Protein AF-A0A1B3PMW5-F1 (afdb_monomer)

Foldseek 3Di:
DDPVVVVVVVLVVVVPVCPQDAADDALVCCLDPNVLVSLVVLLVLLLVLLVVLLVVLLDQAADPVGHPVPLVLLQLSLQLLVLSLLLLVLSLVSLVSNLVSLVVVLVPDDPVVNVVSVVSNVVSVVSSVSSVVSNVSSVVSSVVSVRDNDPPPDPPPPPCDDDPRVNVSSVVSVVSSSVSVVSSVSSVSSVVNNVD

Solvent-accessible surface area (backbone atoms only — not comparable to full-atom values): 10784 Å² total; per-residue (Å²): 135,62,69,70,61,55,51,54,49,50,53,52,59,68,46,73,73,66,81,69,77,79,61,60,92,44,45,67,40,38,62,34,73,63,20,40,54,49,39,55,52,53,37,50,53,40,46,54,51,35,53,53,50,32,56,59,49,63,46,81,43,66,66,99,82,54,44,62,78,47,64,63,60,24,19,51,49,22,42,36,46,51,47,36,31,54,27,23,53,46,36,35,54,50,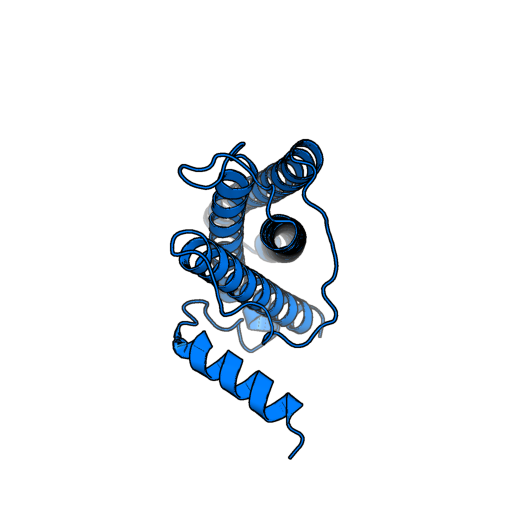38,54,52,38,49,53,40,50,58,64,58,44,78,80,51,55,75,73,56,37,52,55,51,50,53,54,42,56,53,47,55,50,50,42,51,48,28,53,49,51,29,51,50,29,53,53,37,31,56,74,66,65,37,42,71,57,82,77,88,63,77,91,74,84,81,80,86,82,59,100,72,53,57,61,55,51,48,51,51,51,51,53,38,51,52,35,53,50,51,37,51,48,42,51,55,40,54,51,45,67,71,111

Structure (mmCIF, N/CA/C/O backbone):
data_AF-A0A1B3PMW5-F1
#
_entry.id   AF-A0A1B3PMW5-F1
#
loop_
_atom_site.group_PDB
_atom_site.id
_atom_site.type_symbol
_atom_site.label_atom_id
_atom_site.label_alt_id
_atom_site.label_comp_id
_atom_site.label_asym_id
_atom_site.label_entity_id
_atom_site.label_seq_id
_atom_site.pdbx_PDB_ins_code
_atom_site.Cartn_x
_atom_site.Cartn_y
_atom_site.Cartn_z
_atom_site.occupancy
_atom_site.B_iso_or_equiv
_atom_site.auth_seq_id
_atom_site.auth_comp_id
_atom_site.auth_asym_id
_atom_site.auth_atom_id
_atom_site.pdbx_PDB_model_num
ATOM 1 N N . MET A 1 1 ? -24.182 5.366 -27.055 1.00 44.44 1 MET A N 1
ATOM 2 C CA . MET A 1 1 ? -23.255 4.810 -26.049 1.00 44.44 1 MET A CA 1
ATOM 3 C C . MET A 1 1 ? -21.858 5.158 -26.502 1.00 44.44 1 MET A C 1
ATOM 5 O O . MET A 1 1 ? -21.473 4.744 -27.590 1.00 44.44 1 MET A O 1
ATOM 9 N N . ASP A 1 2 ? -21.154 5.976 -25.730 1.00 38.28 2 ASP A N 1
ATOM 10 C CA . ASP A 1 2 ? -19.823 6.449 -26.100 1.00 38.28 2 ASP A CA 1
ATOM 11 C C . ASP A 1 2 ? -18.795 5.330 -25.939 1.00 38.28 2 ASP A C 1
ATOM 13 O O . ASP A 1 2 ? -18.769 4.646 -24.913 1.00 38.28 2 ASP A O 1
ATOM 17 N N . ARG A 1 3 ? -17.929 5.162 -26.947 1.00 40.66 3 ARG A N 1
ATOM 18 C CA . ARG A 1 3 ? -16.860 4.143 -27.007 1.00 40.66 3 ARG A CA 1
ATOM 19 C C . ARG A 1 3 ? -16.047 4.029 -25.713 1.00 40.66 3 ARG A C 1
ATOM 21 O O . ARG A 1 3 ? -15.717 2.925 -25.305 1.00 40.66 3 ARG A O 1
ATOM 28 N N . SER A 1 4 ? -15.840 5.144 -25.016 1.00 54.28 4 SER A N 1
ATOM 29 C CA . SER A 1 4 ? -15.090 5.211 -23.757 1.00 54.28 4 SER A CA 1
ATOM 30 C C . SER A 1 4 ? -15.755 4.448 -22.596 1.00 54.28 4 SER A C 1
ATOM 32 O O . SER A 1 4 ? -15.075 3.857 -21.763 1.00 54.28 4 SER A O 1
ATOM 34 N N . THR A 1 5 ? -17.092 4.374 -22.568 1.00 45.16 5 THR A N 1
ATOM 35 C CA . THR A 1 5 ? -17.823 3.568 -21.568 1.00 45.16 5 THR A CA 1
ATOM 36 C C . THR A 1 5 ? -17.744 2.071 -21.859 1.00 45.16 5 THR A C 1
ATOM 38 O O . THR A 1 5 ? -17.676 1.268 -20.931 1.00 45.16 5 THR A O 1
ATOM 41 N N . SER A 1 6 ? -17.685 1.696 -23.141 1.00 44.38 6 SER A N 1
ATOM 42 C CA . SER A 1 6 ? -17.514 0.306 -23.571 1.00 44.38 6 SER A CA 1
ATOM 43 C C . SER A 1 6 ? -16.092 -0.197 -23.290 1.00 44.38 6 SER A C 1
ATOM 45 O O . SER A 1 6 ? -15.929 -1.320 -22.832 1.00 44.38 6 SER A O 1
ATOM 47 N N . GLU A 1 7 ? -15.079 0.657 -23.457 1.00 45.88 7 GLU A N 1
ATOM 48 C CA . GLU A 1 7 ? -13.674 0.360 -23.127 1.00 45.88 7 GLU A CA 1
ATOM 49 C C . GLU A 1 7 ? -13.449 0.191 -21.613 1.00 45.88 7 GLU A C 1
ATOM 51 O O . GLU A 1 7 ? -12.752 -0.729 -21.181 1.00 45.88 7 GLU A O 1
ATOM 56 N N . LEU A 1 8 ? -14.099 1.018 -20.784 1.00 42.19 8 LEU A N 1
ATOM 57 C CA . LEU A 1 8 ? -14.101 0.843 -19.325 1.00 42.19 8 LEU A CA 1
ATOM 58 C C . LEU A 1 8 ? -14.798 -0.460 -18.900 1.00 42.19 8 LEU A C 1
ATOM 60 O O . LEU A 1 8 ? -14.379 -1.102 -17.936 1.00 42.19 8 LEU A O 1
ATOM 64 N N . LEU A 1 9 ? -15.841 -0.878 -19.622 1.00 44.22 9 LEU A N 1
ATOM 65 C CA . LEU A 1 9 ? -16.539 -2.144 -19.385 1.00 44.22 9 LEU A CA 1
ATOM 66 C C . LEU A 1 9 ? -15.732 -3.365 -19.853 1.00 44.22 9 LEU A C 1
ATOM 68 O O . LEU A 1 9 ? -15.787 -4.404 -19.198 1.00 44.22 9 LEU A O 1
ATOM 72 N N . GLU A 1 10 ? -14.948 -3.251 -20.924 1.00 43.72 10 GLU A N 1
ATOM 73 C CA . GLU A 1 10 ? -14.047 -4.315 -21.390 1.00 43.72 10 GLU A CA 1
ATOM 74 C C . GLU A 1 10 ? -12.842 -4.508 -20.459 1.00 43.72 10 GLU A C 1
ATOM 76 O O . GLU A 1 10 ? -12.508 -5.650 -20.129 1.00 43.72 10 GLU A O 1
ATOM 81 N N . LEU A 1 11 ? -12.264 -3.417 -19.937 1.00 42.34 11 LEU A N 1
ATOM 82 C CA . LEU A 1 11 ? -11.267 -3.463 -18.856 1.00 42.34 11 LEU A CA 1
ATOM 83 C C . LEU A 1 11 ? -11.854 -4.070 -17.575 1.00 42.34 11 LEU A C 1
ATOM 85 O O . LEU A 1 11 ? -11.215 -4.894 -16.924 1.00 42.34 11 LEU A O 1
ATOM 89 N N . ARG A 1 12 ? -13.112 -3.749 -17.247 1.00 40.78 12 ARG A N 1
ATOM 90 C CA . ARG A 1 12 ? -13.848 -4.379 -16.138 1.00 40.78 12 ARG A CA 1
ATOM 91 C C . ARG A 1 12 ? -14.093 -5.874 -16.373 1.00 40.78 12 ARG A C 1
ATOM 93 O O . ARG A 1 12 ? -14.129 -6.646 -15.418 1.00 40.78 12 ARG A O 1
ATOM 100 N N . HIS A 1 13 ? -14.262 -6.297 -17.626 1.00 38.47 13 HIS A N 1
ATOM 101 C CA . HIS A 1 13 ? -14.466 -7.702 -17.976 1.00 38.47 13 HIS A CA 1
ATOM 102 C C . HIS A 1 13 ? -13.177 -8.522 -17.962 1.00 38.47 13 HIS A C 1
ATOM 104 O O . HIS A 1 13 ? -13.230 -9.692 -17.584 1.00 38.47 13 HIS A O 1
ATOM 110 N N . THR A 1 14 ? -12.033 -7.920 -18.292 1.00 40.62 14 THR A N 1
ATOM 111 C CA . THR A 1 14 ? -10.712 -8.530 -18.056 1.00 40.62 14 THR A CA 1
ATOM 112 C C . THR A 1 14 ? -10.344 -8.513 -16.570 1.00 40.62 14 THR A C 1
ATOM 114 O O . THR A 1 14 ? -9.756 -9.473 -16.086 1.00 40.62 14 THR A O 1
ATOM 117 N N . ALA A 1 15 ? -10.827 -7.526 -15.809 1.00 41.47 15 ALA A N 1
ATOM 118 C CA . ALA A 1 15 ? -10.804 -7.496 -14.345 1.00 41.47 15 ALA A CA 1
ATOM 119 C C . ALA A 1 15 ? -11.861 -8.406 -13.671 1.00 41.47 15 ALA A C 1
ATOM 121 O O . ALA A 1 15 ? -12.133 -8.273 -12.478 1.00 41.47 15 ALA A O 1
ATOM 122 N N . ARG A 1 16 ? -12.430 -9.400 -14.378 1.00 36.94 16 ARG A N 1
ATOM 123 C CA . ARG A 1 16 ? -13.151 -10.526 -13.734 1.00 36.94 16 ARG A CA 1
ATOM 124 C C . ARG A 1 16 ? -12.248 -11.393 -12.840 1.00 36.94 16 ARG A C 1
ATOM 126 O O . ARG A 1 16 ? -12.733 -12.329 -12.216 1.00 36.94 16 ARG A O 1
ATOM 133 N N . THR A 1 17 ? -10.969 -11.049 -12.734 1.00 42.19 17 THR A N 1
ATOM 134 C CA . THR A 1 17 ? -10.014 -11.489 -11.711 1.00 42.19 17 THR A CA 1
ATOM 135 C C . THR A 1 17 ? -9.942 -10.550 -10.494 1.00 42.19 17 THR A C 1
ATOM 137 O O . THR A 1 17 ? -8.915 -10.524 -9.820 1.00 42.19 17 THR A O 1
ATOM 140 N N . SER A 1 18 ? -10.985 -9.761 -10.200 1.00 49.69 18 SER A N 1
ATOM 141 C CA . SER A 1 18 ? -11.076 -8.966 -8.964 1.00 49.69 18 SER A CA 1
ATOM 142 C C . SER A 1 18 ? -11.175 -9.903 -7.752 1.00 49.69 18 SER A C 1
ATOM 144 O O . SER A 1 18 ? -12.255 -10.343 -7.363 1.00 49.69 18 SER A O 1
ATOM 146 N N . LEU A 1 19 ? -10.018 -10.268 -7.194 1.00 59.25 19 LEU A N 1
ATOM 147 C CA . LEU A 1 19 ? -9.889 -10.971 -5.910 1.00 59.25 19 LEU A CA 1
ATOM 148 C C . LEU A 1 19 ? -10.009 -10.006 -4.720 1.00 59.25 19 LEU A C 1
ATOM 150 O O . LEU A 1 19 ? -10.079 -10.455 -3.578 1.00 59.25 19 LEU A O 1
ATOM 154 N N . LEU A 1 20 ? -10.014 -8.692 -4.972 1.00 78.50 20 LEU A N 1
ATOM 155 C CA . LEU A 1 20 ? -10.115 -7.688 -3.922 1.00 78.50 20 LEU A CA 1
ATOM 156 C C . LEU A 1 20 ? -11.585 -7.515 -3.510 1.00 78.50 20 LEU A C 1
ATOM 158 O O . LEU A 1 20 ? -12.420 -7.192 -4.365 1.00 78.50 20 LEU A O 1
ATOM 162 N N . PRO A 1 21 ? -11.928 -7.711 -2.223 1.00 83.88 21 PRO A N 1
ATOM 163 C CA . PRO A 1 21 ? -13.292 -7.522 -1.752 1.00 83.88 21 PRO A CA 1
ATOM 164 C C . PRO A 1 21 ? -13.779 -6.088 -1.971 1.00 83.88 21 PRO A C 1
ATOM 166 O O . PRO A 1 21 ? -13.004 -5.137 -2.053 1.00 83.88 21 PRO A O 1
ATOM 169 N N . MET A 1 22 ? -15.099 -5.933 -2.052 1.00 88.25 22 MET A N 1
ATOM 170 C CA . MET A 1 22 ? -15.729 -4.615 -2.001 1.00 88.25 22 MET A CA 1
ATOM 171 C C . MET A 1 22 ? -15.536 -3.999 -0.606 1.00 88.25 22 MET A C 1
ATOM 173 O O . MET A 1 22 ? -15.599 -4.740 0.379 1.00 88.25 22 MET A O 1
ATOM 177 N N . PRO A 1 23 ? -15.383 -2.665 -0.498 1.00 87.69 23 PRO A N 1
ATOM 178 C CA . PRO A 1 23 ? -15.440 -1.999 0.796 1.00 87.69 23 PRO A CA 1
ATOM 179 C C . PRO A 1 23 ? -16.800 -2.227 1.475 1.00 87.69 23 PRO A C 1
ATOM 181 O O . PRO A 1 23 ? -17.808 -2.386 0.766 1.00 87.69 23 PRO A O 1
ATOM 184 N N . PRO A 1 24 ? -16.853 -2.197 2.822 1.00 88.69 24 PRO A N 1
ATOM 185 C CA . PRO A 1 24 ? -18.102 -2.293 3.575 1.00 88.69 24 PRO A CA 1
ATOM 186 C C . PRO A 1 24 ? -19.118 -1.246 3.124 1.00 88.69 24 PRO A C 1
ATOM 188 O O . PRO A 1 24 ? -18.743 -0.155 2.687 1.00 88.69 24 PRO A O 1
ATOM 191 N N . SER A 1 25 ? -20.399 -1.603 3.151 1.00 85.56 25 SER A N 1
ATOM 192 C CA . SER A 1 25 ? -21.456 -0.910 2.402 1.00 85.56 25 SER A CA 1
ATOM 193 C C . SER A 1 25 ? -21.914 0.382 3.060 1.00 85.56 25 SER A C 1
ATOM 195 O O . SER A 1 25 ? -22.385 1.275 2.360 1.00 85.56 25 SER A O 1
ATOM 197 N N . THR A 1 26 ? -21.769 0.483 4.379 1.00 86.19 26 THR A N 1
ATOM 198 C CA . THR A 1 26 ? -22.217 1.633 5.166 1.00 86.19 26 THR A CA 1
ATOM 199 C C . THR A 1 26 ? -21.055 2.283 5.908 1.00 86.19 26 THR A C 1
ATOM 201 O O . THR A 1 26 ? -20.044 1.647 6.208 1.00 86.19 26 THR A O 1
ATOM 204 N N . GLN A 1 27 ? -21.213 3.560 6.254 1.00 88.12 27 GLN A N 1
ATOM 205 C CA . GLN A 1 27 ? -20.234 4.276 7.068 1.00 88.12 27 GLN A CA 1
ATOM 206 C C . GLN A 1 27 ? -20.021 3.612 8.438 1.00 88.12 27 GLN A C 1
ATOM 208 O O . GLN A 1 27 ? -18.897 3.560 8.939 1.00 88.12 27 GLN A O 1
ATOM 213 N N . GLU A 1 28 ? -21.088 3.088 9.041 1.00 85.38 28 GLU A N 1
ATOM 214 C CA . GLU A 1 28 ? -21.026 2.394 10.328 1.00 85.38 28 GLU A CA 1
ATOM 215 C C . GLU A 1 28 ? -20.182 1.116 10.230 1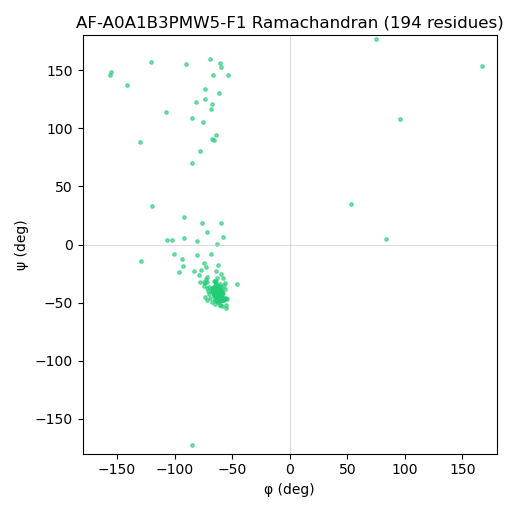.00 85.38 28 GLU A C 1
ATOM 217 O O . GLU A 1 28 ? -19.289 0.901 11.050 1.00 85.38 28 GLU A O 1
ATOM 222 N N . GLU A 1 29 ? -20.367 0.325 9.169 1.00 86.50 29 GLU A N 1
ATOM 223 C CA . GLU A 1 29 ? -19.530 -0.848 8.901 1.00 86.50 29 GLU A CA 1
ATOM 224 C C . GLU A 1 29 ? -18.065 -0.464 8.637 1.00 86.50 29 GLU A C 1
ATOM 226 O O . GLU A 1 29 ? -17.161 -1.149 9.120 1.00 86.50 29 GLU A O 1
ATOM 231 N N . CYS A 1 30 ? -17.819 0.641 7.921 1.00 86.00 30 CYS A N 1
ATOM 232 C CA . CYS A 1 30 ? -16.472 1.170 7.680 1.00 86.00 30 CYS A CA 1
ATOM 233 C C . CYS A 1 30 ? -15.773 1.632 8.968 1.00 86.00 30 CYS A C 1
ATOM 235 O O . CYS A 1 30 ? -14.554 1.527 9.077 1.00 86.00 30 CYS A O 1
ATOM 237 N N . ARG A 1 31 ? -16.515 2.138 9.957 1.00 86.00 31 ARG A N 1
ATOM 238 C CA . ARG A 1 31 ? -15.955 2.530 11.262 1.00 86.00 31 ARG A CA 1
ATOM 239 C C . ARG A 1 31 ? -15.804 1.349 12.221 1.00 86.00 31 ARG A C 1
ATOM 241 O O . ARG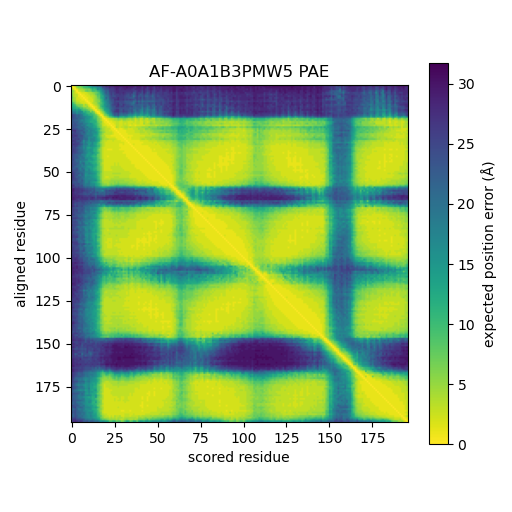 A 1 31 ? -15.022 1.439 13.163 1.00 86.00 31 ARG A O 1
ATOM 248 N N . GLY A 1 32 ? -16.559 0.273 12.014 1.00 83.81 32 GLY A N 1
ATOM 249 C CA . GLY A 1 32 ? -16.538 -0.931 12.842 1.00 83.81 32 GLY A CA 1
ATOM 250 C C . GLY A 1 32 ? -15.446 -1.939 12.466 1.00 83.81 32 GLY A C 1
ATOM 251 O O . GLY A 1 32 ? -14.597 -1.707 11.604 1.00 83.81 32 GLY A O 1
ATOM 252 N N . ALA A 1 33 ? -15.503 -3.115 13.100 1.00 84.19 33 ALA A N 1
ATOM 253 C CA . ALA A 1 33 ? -14.538 -4.202 12.907 1.00 84.19 33 ALA A CA 1
ATOM 254 C C . ALA A 1 33 ? -14.397 -4.651 11.439 1.00 84.19 33 ALA A C 1
ATOM 256 O O . ALA A 1 33 ? -13.302 -5.009 11.007 1.00 84.19 33 ALA A O 1
ATOM 257 N N . ALA A 1 34 ? -15.484 -4.597 10.661 1.00 87.00 34 ALA A N 1
ATOM 258 C CA . ALA A 1 34 ? -15.473 -4.936 9.239 1.00 87.00 34 ALA A CA 1
ATOM 259 C C . ALA A 1 34 ? -14.591 -3.977 8.422 1.00 87.00 34 ALA A C 1
ATOM 261 O O . ALA A 1 34 ? -13.788 -4.432 7.608 1.00 87.00 34 ALA A O 1
ATOM 262 N N . GLY A 1 35 ? -14.693 -2.667 8.664 1.00 88.88 35 GLY A N 1
ATOM 263 C CA . GLY A 1 35 ? -13.843 -1.662 8.029 1.00 88.88 35 GLY A CA 1
ATOM 264 C C . GLY A 1 35 ? -12.379 -1.786 8.422 1.00 88.88 35 GLY A C 1
ATOM 265 O O . GLY A 1 35 ? -11.511 -1.765 7.553 1.00 88.88 35 GLY A O 1
ATOM 266 N N . ILE A 1 36 ? -12.099 -2.032 9.702 1.00 89.00 36 ILE A N 1
ATOM 267 C CA . ILE A 1 36 ? -10.732 -2.281 10.179 1.00 89.00 36 ILE A CA 1
ATOM 268 C C . ILE A 1 36 ? -10.128 -3.496 9.462 1.00 89.00 36 ILE A C 1
ATOM 270 O O . ILE A 1 36 ? -9.064 -3.385 8.854 1.00 89.00 36 ILE A O 1
ATOM 274 N N . ALA A 1 37 ? -10.823 -4.638 9.464 1.00 90.12 37 ALA A N 1
ATOM 275 C CA . ALA A 1 37 ? -10.358 -5.852 8.793 1.00 90.12 37 ALA A CA 1
ATOM 276 C C . ALA A 1 37 ? -10.157 -5.641 7.283 1.00 90.12 37 ALA A C 1
ATOM 278 O O . ALA A 1 37 ? -9.155 -6.087 6.721 1.00 90.12 37 ALA A O 1
ATOM 279 N N . TYR A 1 38 ? -11.077 -4.919 6.636 1.00 92.38 38 TYR A N 1
ATOM 280 C CA . TYR A 1 38 ? -10.969 -4.557 5.226 1.00 92.38 38 TYR A CA 1
ATOM 281 C C . TYR A 1 38 ? -9.701 -3.745 4.941 1.00 92.38 38 TYR A C 1
ATOM 283 O O . TYR A 1 38 ? -8.954 -4.076 4.021 1.00 92.38 38 TYR A O 1
ATOM 291 N N . VAL A 1 39 ? -9.414 -2.717 5.741 1.00 93.31 39 VAL A N 1
ATOM 292 C CA . VAL A 1 39 ? -8.235 -1.868 5.531 1.00 93.31 39 VAL A CA 1
ATOM 293 C C . VAL A 1 39 ? -6.933 -2.621 5.790 1.00 93.31 39 VAL A C 1
ATOM 295 O O . VAL A 1 39 ? -5.982 -2.445 5.029 1.00 93.31 39 VAL A O 1
ATOM 298 N N . PHE A 1 40 ? -6.879 -3.505 6.791 1.00 93.12 40 PHE A N 1
ATOM 299 C CA . PHE A 1 40 ? -5.720 -4.385 6.989 1.00 93.12 40 PHE A CA 1
ATOM 300 C C . PHE A 1 40 ? -5.487 -5.298 5.782 1.00 93.12 40 PHE A C 1
ATOM 302 O O . PHE A 1 40 ? -4.353 -5.435 5.317 1.00 93.12 40 PHE A O 1
ATOM 309 N N . LEU A 1 41 ? -6.555 -5.874 5.226 1.00 93.75 41 LEU A N 1
ATOM 310 C CA . LEU A 1 41 ? -6.471 -6.700 4.026 1.00 93.75 41 LEU A CA 1
ATOM 311 C C . LEU A 1 41 ? -5.984 -5.891 2.814 1.00 93.75 41 LEU A C 1
ATOM 313 O O . LEU A 1 41 ? -5.050 -6.313 2.132 1.00 93.75 41 LEU A O 1
ATOM 317 N N . MET A 1 42 ? -6.561 -4.711 2.563 1.00 94.56 42 MET A N 1
ATOM 318 C CA . MET A 1 42 ? -6.131 -3.837 1.462 1.00 94.56 42 MET A CA 1
ATOM 319 C C . MET A 1 42 ? -4.682 -3.374 1.638 1.00 94.56 42 MET A C 1
ATOM 321 O O . MET A 1 42 ? -3.919 -3.378 0.675 1.00 94.56 42 MET A O 1
ATOM 325 N N . SER A 1 43 ? -4.269 -3.059 2.867 1.00 95.00 43 SER A N 1
ATOM 326 C CA . SER A 1 43 ? -2.887 -2.683 3.188 1.00 95.00 43 SER A CA 1
ATOM 327 C C . SER A 1 43 ? -1.911 -3.842 2.964 1.00 95.00 43 SER A C 1
ATOM 329 O O . SER A 1 43 ? -0.801 -3.626 2.484 1.00 95.00 43 SER A O 1
ATOM 331 N N . SER A 1 44 ? -2.321 -5.083 3.243 1.00 9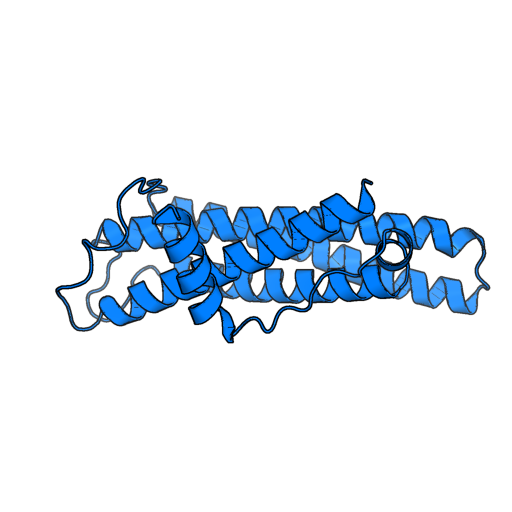4.81 44 SER A N 1
ATOM 332 C CA . SER A 1 44 ? -1.526 -6.282 2.948 1.00 94.81 44 SER A CA 1
ATOM 333 C C . SER A 1 44 ? -1.346 -6.497 1.442 1.00 94.81 44 SER A C 1
ATOM 335 O O . SER A 1 44 ? -0.231 -6.745 0.969 1.00 94.81 44 SER A O 1
ATOM 337 N N . HIS A 1 45 ? -2.419 -6.324 0.664 1.00 93.75 45 HIS A N 1
ATOM 338 C CA . HIS A 1 45 ? -2.341 -6.354 -0.797 1.00 93.75 45 HIS A CA 1
ATOM 339 C C . HIS A 1 45 ? -1.470 -5.222 -1.349 1.00 93.75 45 HIS A C 1
ATOM 341 O O . HIS A 1 45 ? -0.665 -5.473 -2.247 1.00 93.75 45 HIS A O 1
ATOM 347 N N . ALA A 1 46 ? -1.575 -4.016 -0.784 1.00 94.62 46 ALA A N 1
ATOM 348 C CA . ALA A 1 46 ? -0.751 -2.871 -1.162 1.00 94.62 46 ALA A CA 1
ATOM 349 C C . ALA A 1 46 ? 0.724 -3.171 -0.916 1.00 94.62 46 ALA A C 1
ATOM 351 O O . ALA A 1 46 ? 1.514 -3.087 -1.848 1.00 94.62 46 ALA A O 1
ATOM 352 N N . LEU A 1 47 ? 1.085 -3.624 0.287 1.00 95.00 47 LEU A N 1
ATOM 353 C CA . LEU A 1 47 ? 2.457 -4.017 0.611 1.00 95.00 47 LEU A CA 1
ATOM 354 C C . LEU A 1 47 ? 2.983 -5.096 -0.334 1.00 95.00 47 LEU A C 1
ATOM 356 O O . LEU A 1 47 ? 4.073 -4.949 -0.875 1.00 95.00 47 LEU A O 1
ATOM 360 N N . THR A 1 48 ? 2.198 -6.142 -0.591 1.00 94.19 48 THR A N 1
ATOM 361 C CA . THR A 1 48 ? 2.601 -7.234 -1.490 1.00 94.19 48 THR A CA 1
ATOM 362 C C . THR A 1 48 ? 2.877 -6.721 -2.904 1.00 94.19 48 THR A C 1
ATOM 364 O O . THR A 1 48 ? 3.920 -7.026 -3.488 1.00 94.19 48 THR A O 1
ATOM 367 N N . LEU A 1 49 ? 1.967 -5.905 -3.444 1.00 92.00 49 LEU A N 1
ATOM 368 C CA . LEU A 1 49 ? 2.124 -5.276 -4.752 1.00 92.00 49 LEU A CA 1
ATOM 369 C C . LEU A 1 49 ? 3.355 -4.363 -4.776 1.00 92.00 49 LEU A C 1
ATOM 371 O O . LEU A 1 49 ? 4.180 -4.466 -5.680 1.00 92.00 49 LEU A O 1
ATOM 375 N N . MET A 1 50 ? 3.505 -3.507 -3.766 1.00 94.25 50 MET A N 1
ATOM 376 C CA . MET A 1 50 ? 4.605 -2.555 -3.649 1.00 94.25 50 MET A CA 1
ATOM 377 C C . MET A 1 50 ? 5.959 -3.237 -3.555 1.00 94.25 50 MET A C 1
ATOM 379 O O . MET A 1 50 ? 6.881 -2.841 -4.261 1.00 94.25 50 MET A O 1
ATOM 383 N N . THR A 1 51 ? 6.084 -4.293 -2.757 1.00 92.44 51 THR A N 1
ATOM 384 C CA . THR A 1 51 ? 7.319 -5.076 -2.670 1.00 92.44 51 THR A CA 1
ATOM 385 C C . THR A 1 51 ? 7.626 -5.779 -3.994 1.00 92.44 51 THR A C 1
ATOM 387 O O . THR A 1 51 ? 8.779 -5.792 -4.425 1.00 92.44 51 THR A O 1
ATOM 390 N N . GLY A 1 52 ? 6.613 -6.310 -4.686 1.00 90.25 52 GLY A N 1
ATOM 391 C CA . GLY A 1 52 ? 6.787 -6.892 -6.020 1.00 90.25 52 GLY A CA 1
ATOM 392 C C . GLY A 1 52 ? 7.271 -5.868 -7.050 1.00 90.25 52 GLY A C 1
ATOM 393 O O . GLY A 1 52 ? 8.210 -6.129 -7.802 1.00 90.25 52 GLY A O 1
ATOM 394 N N . VAL A 1 53 ? 6.684 -4.670 -7.050 1.00 90.25 53 VAL A N 1
ATOM 395 C CA . VAL A 1 53 ? 7.099 -3.572 -7.931 1.00 90.25 53 VAL A CA 1
ATOM 396 C C . VAL A 1 53 ? 8.493 -3.072 -7.572 1.00 90.25 53 VAL A C 1
ATOM 398 O O . VAL A 1 53 ? 9.296 -2.887 -8.483 1.00 90.25 53 VAL A O 1
ATOM 401 N N . LEU A 1 54 ? 8.820 -2.930 -6.283 1.00 90.06 54 LEU A N 1
ATOM 402 C CA . LEU A 1 54 ? 10.167 -2.598 -5.815 1.00 90.06 54 LEU A CA 1
ATOM 403 C C . LEU A 1 54 ? 11.194 -3.590 -6.367 1.00 90.06 54 LEU A C 1
ATOM 405 O O . LEU A 1 54 ? 12.218 -3.172 -6.907 1.00 90.06 54 LEU A O 1
ATOM 409 N N . ALA A 1 55 ? 10.908 -4.892 -6.292 1.00 87.44 55 ALA A N 1
ATOM 410 C CA . ALA A 1 55 ? 11.785 -5.919 -6.842 1.00 87.44 55 ALA A CA 1
ATOM 411 C C . ALA A 1 55 ? 11.988 -5.743 -8.356 1.00 87.44 55 ALA A C 1
ATOM 413 O O . ALA A 1 55 ? 13.125 -5.793 -8.818 1.00 87.44 55 ALA A O 1
ATOM 414 N N . ILE A 1 56 ? 10.919 -5.464 -9.113 1.00 83.94 56 ILE A N 1
ATOM 415 C CA . ILE A 1 56 ? 10.984 -5.226 -10.565 1.00 83.94 56 ILE A CA 1
ATOM 416 C C . ILE A 1 56 ? 11.819 -3.984 -10.892 1.00 83.94 56 ILE A C 1
ATOM 418 O O . ILE A 1 56 ? 12.704 -4.054 -11.742 1.00 83.94 56 ILE A O 1
ATOM 422 N N . VAL A 1 57 ? 11.571 -2.851 -10.226 1.00 83.81 57 VAL A N 1
ATOM 423 C CA . VAL A 1 57 ? 12.310 -1.605 -10.498 1.00 83.81 57 VAL A CA 1
ATOM 424 C C . VAL A 1 57 ? 13.740 -1.646 -9.971 1.00 83.81 57 VAL A C 1
ATOM 426 O O . VAL A 1 57 ? 14.567 -0.876 -10.435 1.00 83.81 57 VAL A O 1
ATOM 429 N N . SER A 1 58 ? 14.059 -2.545 -9.037 1.00 82.88 58 SER A N 1
ATOM 430 C CA . SER A 1 58 ? 15.431 -2.768 -8.556 1.00 82.88 58 SER A CA 1
ATOM 431 C C . 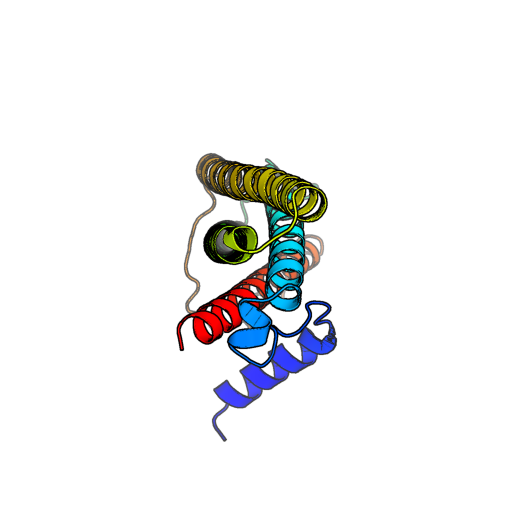SER A 1 58 ? 16.296 -3.532 -9.556 1.00 82.88 58 SER A C 1
ATOM 433 O O . SER A 1 58 ? 17.524 -3.545 -9.429 1.00 82.88 58 SER A O 1
ATOM 435 N N . LEU A 1 59 ? 15.688 -4.174 -10.558 1.00 78.00 59 LEU A N 1
ATOM 436 C CA . LEU A 1 59 ? 16.434 -4.868 -11.595 1.00 78.00 59 LEU A CA 1
ATOM 437 C C . LEU A 1 59 ? 17.203 -3.855 -12.450 1.00 78.00 59 LEU A C 1
ATOM 439 O O . LEU A 1 59 ? 16.622 -2.996 -13.115 1.00 78.00 59 LEU A O 1
ATOM 443 N N . LYS A 1 60 ? 18.532 -4.011 -12.478 1.00 61.16 60 LYS A N 1
ATOM 444 C CA . LYS A 1 60 ? 19.417 -3.272 -13.395 1.00 61.16 60 LYS A CA 1
ATOM 445 C C . LYS A 1 60 ? 19.116 -3.602 -14.861 1.00 61.16 60 LYS A C 1
ATOM 447 O O . LYS A 1 60 ? 19.312 -2.769 -15.741 1.00 61.16 60 LYS A O 1
ATOM 452 N N . GLU A 1 61 ? 18.630 -4.818 -15.106 1.00 60.88 61 GLU A N 1
ATOM 453 C CA . GLU A 1 61 ? 18.390 -5.388 -16.424 1.00 60.88 61 GLU A CA 1
ATOM 454 C C . GLU A 1 61 ? 17.092 -6.209 -16.425 1.00 60.88 61 GLU A C 1
ATOM 456 O O . GLU A 1 61 ? 16.851 -6.988 -15.504 1.00 60.88 61 GLU A O 1
ATOM 461 N N . LEU A 1 62 ? 16.271 -6.081 -17.472 1.00 59.06 62 LEU A N 1
ATOM 462 C CA . LEU A 1 62 ? 15.124 -6.963 -17.709 1.00 59.06 62 LEU A CA 1
ATOM 463 C C . LEU A 1 62 ? 15.419 -7.893 -18.888 1.00 59.06 62 LEU A C 1
ATOM 465 O O . LEU A 1 62 ? 15.520 -7.450 -20.033 1.00 59.06 62 LEU A O 1
ATOM 469 N N . GLY A 1 63 ? 15.521 -9.191 -18.601 1.00 50.19 63 GLY A N 1
ATOM 470 C CA . GLY A 1 63 ? 15.758 -10.232 -19.600 1.00 50.19 63 GLY A CA 1
ATOM 471 C C . GLY A 1 63 ? 17.203 -10.300 -20.131 1.00 50.19 63 GLY A C 1
ATOM 472 O O . GLY A 1 63 ? 18.049 -9.481 -19.779 1.00 50.19 63 GLY A O 1
ATOM 473 N N . PRO A 1 64 ? 17.503 -11.278 -21.007 1.00 42.22 64 PRO A N 1
ATOM 474 C CA . PRO A 1 64 ? 18.871 -11.641 -21.410 1.00 42.22 64 PRO A CA 1
ATOM 475 C C . PRO A 1 64 ? 19.619 -10.589 -22.253 1.00 42.22 64 PRO A C 1
ATOM 477 O O . PRO A 1 64 ? 20.807 -10.755 -22.504 1.00 42.22 64 PRO A O 1
ATOM 480 N N . ALA A 1 65 ? 18.950 -9.517 -22.696 1.00 49.81 65 ALA A N 1
ATOM 481 C CA . ALA A 1 65 ? 19.551 -8.415 -23.465 1.00 49.81 65 ALA A CA 1
ATOM 482 C C . ALA A 1 65 ? 19.831 -7.152 -22.624 1.00 49.81 65 ALA A C 1
ATOM 484 O O . ALA A 1 65 ? 20.285 -6.130 -23.146 1.00 49.81 65 ALA A O 1
ATOM 485 N N . GLY A 1 66 ? 19.585 -7.216 -21.318 1.00 51.44 66 GLY A N 1
ATOM 486 C CA . GLY A 1 66 ? 20.393 -6.452 -20.387 1.00 51.44 66 GLY A CA 1
ATOM 487 C C . GLY A 1 66 ? 20.034 -4.989 -20.150 1.00 51.44 66 GLY A C 1
ATOM 488 O O . GLY A 1 66 ? 20.775 -4.312 -19.462 1.00 51.44 66 GLY A O 1
ATOM 489 N N . THR A 1 67 ? 18.958 -4.409 -20.691 1.00 53.66 67 THR A N 1
ATOM 490 C CA . THR A 1 67 ? 18.695 -2.986 -20.389 1.00 53.66 67 THR A CA 1
ATOM 491 C C . THR A 1 67 ? 17.246 -2.545 -20.539 1.00 53.66 67 THR A C 1
ATOM 493 O O . THR A 1 67 ? 16.570 -2.876 -21.510 1.00 53.66 67 THR A O 1
ATOM 496 N N . TRP A 1 68 ? 16.844 -1.612 -19.668 1.00 60.09 68 TRP A N 1
ATOM 497 C CA . TRP A 1 68 ? 15.730 -0.667 -19.853 1.00 60.09 68 TRP A CA 1
ATOM 498 C C . TRP A 1 68 ? 15.892 0.260 -21.085 1.00 60.09 68 TRP A C 1
ATOM 500 O O . TRP A 1 68 ? 15.246 1.300 -21.172 1.00 60.09 68 TRP A O 1
ATOM 510 N N . ARG A 1 69 ? 16.751 -0.090 -22.059 1.00 59.31 69 ARG A N 1
ATOM 511 C CA . ARG A 1 69 ? 17.013 0.678 -23.291 1.00 59.31 69 ARG A CA 1
ATOM 512 C C . ARG A 1 69 ? 15.773 0.817 -24.171 1.00 59.31 69 ARG A C 1
ATOM 514 O O . ARG A 1 69 ? 15.746 1.688 -25.033 1.00 59.31 69 ARG A O 1
ATOM 521 N N . ASN A 1 70 ? 14.754 -0.017 -23.956 1.00 67.56 70 ASN A N 1
ATOM 522 C CA . ASN A 1 70 ? 13.433 0.221 -24.512 1.00 67.56 70 ASN A CA 1
ATOM 523 C C . ASN A 1 70 ? 12.739 1.336 -23.707 1.00 67.56 70 ASN A C 1
ATOM 525 O O . ASN A 1 70 ? 12.278 1.116 -22.584 1.00 67.56 70 ASN A O 1
ATOM 529 N N . SER A 1 71 ? 12.665 2.525 -24.308 1.00 67.56 71 SER A N 1
ATOM 530 C CA . SER A 1 71 ? 12.046 3.715 -23.717 1.00 67.56 71 SER A CA 1
ATOM 531 C C . SER A 1 71 ? 10.578 3.509 -23.337 1.00 67.56 71 SER A C 1
ATOM 533 O O . SER A 1 71 ? 10.114 4.111 -22.372 1.00 67.56 71 SER A O 1
ATOM 535 N N . GLU A 1 72 ? 9.854 2.630 -24.034 1.00 73.88 72 GLU A N 1
ATOM 536 C CA . GLU A 1 72 ? 8.459 2.318 -23.730 1.00 73.88 72 GLU A CA 1
ATOM 537 C C . GLU A 1 72 ? 8.328 1.485 -22.448 1.00 73.88 72 GLU A C 1
ATOM 539 O O . GLU A 1 72 ? 7.554 1.842 -21.562 1.00 73.88 72 GLU A O 1
ATOM 544 N N . LEU A 1 73 ? 9.123 0.418 -22.303 1.00 74.88 73 LEU A N 1
ATOM 545 C CA . LEU A 1 73 ? 9.121 -0.415 -21.091 1.00 74.88 73 LEU A CA 1
ATOM 546 C C . LEU A 1 73 ? 9.605 0.367 -19.866 1.00 74.88 73 LEU A C 1
ATOM 548 O O . LEU A 1 73 ? 9.028 0.232 -18.789 1.00 74.88 73 LEU A O 1
ATOM 552 N N . SER A 1 74 ? 10.623 1.216 -20.038 1.00 77.44 74 SER A N 1
ATOM 553 C CA . SER A 1 74 ? 11.082 2.137 -18.991 1.00 77.44 74 SER A CA 1
ATOM 554 C C . SER A 1 74 ? 9.973 3.113 -18.576 1.00 77.44 74 SER A C 1
ATOM 556 O O . SER A 1 74 ? 9.729 3.303 -17.384 1.00 77.44 74 SER A O 1
ATOM 558 N N . GLY A 1 75 ? 9.227 3.655 -19.547 1.00 78.88 75 GLY A N 1
ATOM 559 C CA . GLY A 1 75 ? 8.061 4.505 -19.300 1.00 78.88 75 GLY A CA 1
ATOM 560 C C . GLY A 1 75 ? 6.931 3.797 -18.544 1.00 78.88 75 GLY A C 1
ATOM 561 O O . GLY A 1 75 ? 6.355 4.344 -17.597 1.00 78.88 75 GLY A O 1
ATOM 562 N N . GLN A 1 76 ? 6.631 2.556 -18.931 1.00 81.81 76 GLN A N 1
ATOM 563 C CA . GLN A 1 76 ? 5.617 1.725 -18.279 1.00 81.81 76 GLN A CA 1
ATOM 564 C C . GLN A 1 76 ? 6.022 1.371 -16.842 1.00 81.81 76 GLN A C 1
ATOM 566 O O . GLN A 1 76 ? 5.207 1.507 -15.932 1.00 81.81 76 GLN A O 1
ATOM 571 N N . ALA A 1 77 ? 7.281 0.997 -16.606 1.00 83.31 77 ALA A N 1
ATOM 572 C CA . ALA A 1 77 ? 7.780 0.711 -15.263 1.00 83.31 77 ALA A CA 1
ATOM 573 C C . ALA A 1 77 ? 7.852 1.958 -14.374 1.00 83.31 77 ALA A C 1
ATOM 575 O O . ALA A 1 77 ? 7.494 1.882 -13.201 1.00 83.31 77 ALA A O 1
ATOM 576 N N . GLY A 1 78 ? 8.235 3.117 -14.919 1.00 85.06 78 GLY A N 1
ATOM 577 C CA . GLY A 1 78 ? 8.179 4.391 -14.196 1.00 85.06 78 GLY A CA 1
ATOM 578 C C . GLY A 1 78 ? 6.749 4.772 -13.801 1.00 85.06 78 GLY A C 1
ATOM 579 O O . GLY A 1 78 ? 6.501 5.214 -12.677 1.00 85.06 78 GLY A O 1
ATOM 580 N N . THR A 1 79 ? 5.785 4.538 -14.696 1.00 85.75 79 THR A N 1
ATOM 581 C CA . THR A 1 79 ? 4.355 4.738 -14.411 1.00 85.75 79 THR A CA 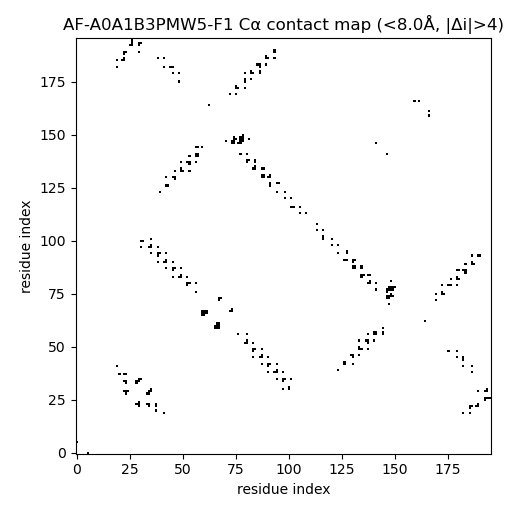1
ATOM 582 C C . THR A 1 79 ? 3.853 3.774 -13.336 1.00 85.75 79 THR A C 1
ATOM 584 O O . THR A 1 79 ? 3.174 4.209 -12.405 1.00 85.75 79 THR A O 1
ATOM 587 N N . LEU A 1 80 ? 4.223 2.493 -13.421 1.00 87.81 80 LEU A N 1
ATOM 588 C CA . LEU A 1 80 ? 3.893 1.480 -12.419 1.00 87.81 80 LEU A CA 1
ATOM 589 C C . LEU A 1 80 ? 4.478 1.840 -11.047 1.00 87.81 80 LEU A C 1
ATOM 591 O O . LEU A 1 80 ? 3.753 1.812 -10.055 1.00 87.81 80 LEU A O 1
ATOM 595 N N . ALA A 1 81 ? 5.750 2.242 -10.987 1.00 89.12 81 ALA A N 1
ATOM 596 C CA . ALA A 1 81 ? 6.411 2.667 -9.755 1.00 89.12 81 ALA A CA 1
ATOM 597 C C . ALA A 1 81 ? 5.665 3.830 -9.094 1.00 89.12 81 ALA A C 1
ATOM 599 O O . ALA A 1 81 ? 5.355 3.772 -7.907 1.00 89.12 81 ALA A O 1
ATOM 600 N N . LYS A 1 82 ? 5.314 4.859 -9.878 1.00 90.19 82 LYS A N 1
ATOM 601 C CA . LYS A 1 82 ? 4.542 6.002 -9.382 1.00 90.19 82 LYS A CA 1
ATOM 602 C C . LYS A 1 82 ? 3.175 5.573 -8.842 1.00 90.19 82 LYS A C 1
ATOM 604 O O . LYS A 1 82 ? 2.866 5.882 -7.700 1.00 90.19 82 LYS A O 1
ATOM 609 N N . ARG A 1 83 ? 2.395 4.823 -9.627 1.00 89.00 83 ARG A N 1
ATOM 610 C CA . ARG A 1 83 ? 1.070 4.327 -9.209 1.00 89.00 83 ARG A CA 1
ATOM 611 C C . ARG A 1 83 ? 1.136 3.519 -7.922 1.00 89.00 83 ARG A C 1
ATOM 613 O O . ARG A 1 83 ? 0.275 3.629 -7.064 1.00 89.00 83 ARG A O 1
ATOM 620 N N . THR A 1 84 ? 2.183 2.726 -7.779 1.00 89.19 84 THR A N 1
ATOM 621 C CA . THR A 1 84 ? 2.378 1.871 -6.612 1.00 89.19 84 THR A CA 1
ATOM 622 C C . THR A 1 84 ? 2.737 2.678 -5.360 1.00 89.19 84 THR A C 1
ATOM 624 O O . THR A 1 84 ? 2.314 2.332 -4.259 1.00 89.19 84 THR A O 1
ATOM 627 N N . VAL A 1 85 ? 3.449 3.799 -5.519 1.00 90.62 85 VAL A N 1
ATOM 628 C CA . VAL A 1 85 ? 3.641 4.789 -4.447 1.00 90.62 85 VAL A CA 1
ATOM 629 C C . VAL A 1 85 ? 2.313 5.444 -4.064 1.00 90.62 85 VAL A C 1
ATOM 631 O O . VAL A 1 85 ? 2.029 5.554 -2.873 1.00 90.62 85 VAL A O 1
ATOM 634 N N . ASP A 1 86 ? 1.497 5.830 -5.048 1.00 89.56 86 ASP A N 1
ATOM 635 C CA . ASP A 1 86 ? 0.183 6.445 -4.814 1.00 89.56 86 ASP A CA 1
ATOM 636 C C . ASP A 1 86 ? -0.751 5.475 -4.048 1.00 89.56 86 ASP A C 1
ATOM 638 O O . ASP A 1 86 ? -1.361 5.855 -3.047 1.00 89.56 86 ASP A O 1
ATOM 642 N N . VAL A 1 87 ? -0.759 4.186 -4.419 1.00 91.25 87 VAL A N 1
ATOM 643 C CA . VAL A 1 87 ? -1.445 3.101 -3.688 1.00 91.25 87 VAL A CA 1
ATOM 644 C C . VAL A 1 87 ? -0.954 2.983 -2.246 1.00 91.25 87 VAL A C 1
ATOM 646 O O . VAL A 1 87 ? -1.768 2.881 -1.329 1.00 91.25 87 VAL A O 1
ATOM 649 N N . GLY A 1 88 ? 0.364 3.005 -2.028 1.00 91.44 88 GLY A N 1
ATOM 650 C CA . GLY A 1 88 ? 0.939 2.932 -0.685 1.00 91.44 88 GLY A CA 1
ATOM 651 C C . GLY A 1 88 ? 0.481 4.077 0.214 1.00 91.44 88 GLY A C 1
ATOM 652 O O . GLY A 1 88 ? 0.135 3.850 1.370 1.00 91.44 88 GLY A O 1
ATOM 653 N N . GLN A 1 89 ? 0.404 5.289 -0.338 1.00 92.94 89 GLN A N 1
ATOM 654 C CA . GLN A 1 89 ? -0.098 6.469 0.370 1.00 92.94 89 GLN A CA 1
ATOM 655 C C . GLN A 1 89 ? -1.601 6.383 0.658 1.00 92.94 89 GLN A C 1
ATOM 657 O O . GLN A 1 89 ? -2.037 6.769 1.740 1.00 92.94 89 GLN A O 1
ATOM 662 N N . ALA A 1 90 ? -2.404 5.877 -0.281 1.00 91.31 90 ALA A N 1
ATOM 663 C CA . ALA A 1 90 ? -3.834 5.664 -0.054 1.00 91.31 90 ALA A CA 1
ATOM 664 C C . ALA A 1 90 ? -4.082 4.609 1.041 1.00 91.31 90 ALA A C 1
ATOM 666 O O . ALA A 1 90 ? -4.902 4.813 1.936 1.00 91.31 90 ALA A O 1
ATOM 667 N N . ALA A 1 91 ? -3.327 3.506 1.018 1.00 94.06 91 ALA A N 1
ATOM 668 C CA . ALA A 1 91 ? -3.418 2.456 2.030 1.00 94.06 91 ALA A CA 1
ATOM 669 C C . ALA A 1 91 ? -3.003 2.974 3.412 1.00 94.06 91 ALA A C 1
ATOM 671 O O . ALA A 1 91 ? -3.693 2.715 4.395 1.00 94.06 91 ALA A O 1
ATOM 672 N N . GLU A 1 92 ? -1.922 3.758 3.474 1.00 94.69 92 GLU A N 1
ATOM 673 C CA . GLU A 1 92 ? -1.459 4.426 4.692 1.00 94.69 92 GLU A CA 1
ATOM 674 C C . GLU A 1 92 ? -2.564 5.291 5.306 1.00 94.69 92 GLU A C 1
ATOM 676 O O . GLU A 1 92 ? -2.924 5.089 6.464 1.00 94.69 92 GLU A O 1
ATOM 681 N N . ARG A 1 93 ? -3.143 6.214 4.526 1.00 93.62 93 ARG A N 1
ATOM 682 C CA . ARG A 1 93 ? -4.205 7.111 5.008 1.00 93.62 93 ARG A CA 1
ATOM 683 C C . ARG A 1 93 ? -5.431 6.344 5.489 1.00 93.62 93 ARG A C 1
ATOM 685 O O . ARG A 1 93 ? -5.980 6.651 6.547 1.00 93.62 93 ARG A O 1
ATOM 692 N N . SER A 1 94 ? -5.858 5.338 4.729 1.00 93.06 94 SER A N 1
ATOM 693 C CA . SER A 1 94 ? -6.984 4.483 5.107 1.00 93.06 94 SER A CA 1
ATOM 694 C C . SER A 1 94 ? -6.719 3.745 6.423 1.00 93.06 94 SER A C 1
ATOM 696 O O . SER A 1 94 ? -7.616 3.646 7.266 1.00 93.06 94 SER A O 1
ATOM 698 N N . LEU A 1 95 ? -5.490 3.258 6.624 1.00 93.31 95 LEU A N 1
ATOM 699 C CA . LEU A 1 95 ? -5.074 2.558 7.837 1.00 93.31 95 LEU A CA 1
ATOM 700 C C . LEU A 1 95 ? -4.975 3.500 9.036 1.00 93.31 95 LEU A C 1
ATOM 702 O O . LEU A 1 95 ? -5.506 3.168 10.094 1.00 93.31 95 LEU A O 1
ATOM 706 N N . ASP A 1 96 ? -4.420 4.698 8.866 1.00 91.62 96 ASP A N 1
ATOM 707 C CA . ASP A 1 96 ? -4.401 5.726 9.911 1.00 91.62 96 ASP A CA 1
ATOM 708 C C . ASP A 1 96 ? -5.825 6.104 10.361 1.00 91.62 96 ASP A C 1
ATOM 710 O O . ASP A 1 96 ? -6.097 6.198 11.563 1.00 91.62 96 ASP A O 1
ATOM 714 N N . HIS A 1 97 ? -6.774 6.236 9.425 1.00 90.44 97 HIS A N 1
ATOM 715 C CA . HIS A 1 97 ? -8.185 6.451 9.763 1.00 90.44 97 HIS A CA 1
ATOM 716 C C . HIS A 1 97 ? -8.783 5.280 10.556 1.00 90.44 97 HIS A C 1
ATOM 718 O O . HIS A 1 97 ? -9.448 5.500 11.572 1.00 90.44 97 HIS A O 1
ATOM 724 N N . ALA A 1 98 ? -8.538 4.036 10.134 1.00 89.31 98 ALA A N 1
ATOM 725 C CA . ALA A 1 98 ? -9.036 2.851 10.835 1.00 89.31 98 ALA A CA 1
ATOM 726 C C . ALA A 1 98 ? -8.461 2.735 12.260 1.00 89.31 98 ALA A C 1
ATOM 728 O O . ALA A 1 98 ? -9.198 2.470 13.211 1.00 89.31 98 ALA A O 1
ATOM 729 N N . LEU A 1 99 ? -7.163 3.002 12.428 1.00 89.44 99 LEU A N 1
ATOM 730 C CA . LEU A 1 99 ? -6.490 3.008 13.729 1.00 89.44 99 LEU A CA 1
ATOM 731 C C . LEU A 1 99 ? -6.992 4.129 14.643 1.00 89.44 99 LEU A C 1
ATOM 733 O O . LEU A 1 99 ? -7.135 3.929 15.852 1.00 89.44 99 LEU A O 1
ATOM 737 N N . SER A 1 100 ? -7.301 5.298 14.080 1.00 87.50 100 SER A N 1
ATOM 738 C CA . SER A 1 100 ? -7.947 6.380 14.823 1.00 87.50 100 SER A CA 1
ATOM 739 C C . SER A 1 100 ? -9.326 5.949 15.332 1.00 87.50 100 SER A C 1
ATOM 741 O O . SER A 1 100 ? -9.622 6.114 16.515 1.00 87.50 100 SER A O 1
ATOM 743 N N . ASN A 1 101 ? -10.151 5.318 14.490 1.00 83.94 101 ASN A N 1
ATOM 744 C CA . ASN A 1 101 ? -11.474 4.827 14.895 1.00 83.94 101 ASN A CA 1
ATOM 745 C C . ASN A 1 101 ? -11.397 3.758 15.994 1.00 83.94 101 ASN A C 1
ATOM 747 O O . ASN A 1 101 ? -12.173 3.815 16.949 1.00 83.94 101 ASN A O 1
ATOM 751 N N . LEU A 1 102 ? -10.422 2.846 15.913 1.00 82.38 102 LEU A N 1
ATOM 752 C CA . LEU A 1 102 ? -10.147 1.864 16.968 1.00 82.38 102 LEU A CA 1
ATOM 753 C C . LEU A 1 102 ? -9.893 2.529 18.324 1.00 82.38 102 LEU A C 1
ATOM 755 O O . LEU A 1 102 ? -10.479 2.121 19.325 1.00 82.38 102 LEU A O 1
ATOM 759 N N . ARG A 1 103 ? -9.073 3.589 18.361 1.00 80.00 103 ARG A N 1
ATOM 760 C CA . ARG A 1 103 ? -8.797 4.337 19.602 1.00 80.00 103 ARG A CA 1
ATOM 761 C C . ARG A 1 103 ? -10.062 4.954 20.198 1.00 80.00 103 ARG A C 1
ATOM 763 O O . ARG A 1 103 ? -10.228 4.934 21.412 1.00 80.00 103 ARG A O 1
ATOM 770 N N . HIS A 1 104 ? -10.965 5.471 19.363 1.00 76.94 104 HIS A N 1
ATOM 771 C CA . HIS A 1 104 ? -12.236 6.028 19.837 1.00 76.94 104 HIS A CA 1
ATOM 772 C C . HIS A 1 104 ? -13.149 4.945 20.431 1.00 76.94 104 HIS A C 1
ATOM 774 O O . HIS A 1 104 ? -13.798 5.182 21.448 1.00 76.94 104 HIS A O 1
ATOM 780 N N . GLN A 1 105 ? -13.170 3.749 19.838 1.00 72.19 105 GLN A N 1
ATOM 781 C CA . GLN A 1 105 ? -13.967 2.618 20.331 1.00 72.19 105 GLN A CA 1
ATOM 782 C C . GLN A 1 105 ? -13.400 2.008 21.622 1.00 72.19 105 GLN A C 1
ATOM 784 O O . GLN A 1 105 ? -14.162 1.510 22.448 1.00 72.19 105 GLN A O 1
ATOM 789 N N . GLN A 1 106 ? -12.085 2.103 21.843 1.00 71.19 106 GLN A N 1
ATOM 790 C CA . GLN A 1 106 ? -11.402 1.557 23.022 1.00 71.19 106 GLN A CA 1
ATOM 791 C C . GLN A 1 106 ? -11.838 2.209 24.346 1.00 71.19 106 GLN A C 1
ATOM 793 O O . GLN A 1 106 ? -11.738 1.581 25.397 1.00 71.19 106 GLN A O 1
ATOM 798 N N . ILE A 1 107 ? -12.371 3.438 24.306 1.00 64.94 107 ILE A N 1
ATOM 799 C CA . ILE A 1 107 ? -12.776 4.222 25.489 1.00 64.94 107 ILE A CA 1
ATOM 800 C C . ILE A 1 107 ? -13.859 3.507 26.324 1.00 64.94 107 ILE A C 1
ATOM 802 O O . ILE A 1 107 ? -13.958 3.743 27.527 1.00 64.94 107 ILE A O 1
ATOM 806 N N . ALA A 1 108 ? -14.649 2.621 25.711 1.00 67.56 108 ALA A N 1
ATOM 807 C CA . ALA A 1 108 ? -15.761 1.923 26.362 1.00 67.56 108 ALA A CA 1
ATOM 808 C C . ALA A 1 108 ? -15.493 0.433 26.669 1.00 67.56 108 ALA A C 1
ATOM 810 O O . ALA A 1 108 ? -16.405 -0.257 27.126 1.00 67.56 108 ALA A O 1
ATOM 811 N N . LEU A 1 109 ? -14.284 -0.080 26.406 1.00 76.38 109 LEU A N 1
ATOM 812 C CA . LEU A 1 109 ? -13.981 -1.515 26.480 1.00 76.38 109 LEU A CA 1
ATOM 813 C C . LEU A 1 109 ? -13.487 -1.971 27.859 1.00 76.38 109 LEU A C 1
ATOM 815 O O . LEU A 1 109 ? -12.896 -1.208 28.625 1.00 76.38 109 LEU A O 1
ATOM 819 N N . SER A 1 110 ? -13.687 -3.259 28.156 1.00 77.62 110 SER A N 1
ATOM 820 C CA . SER A 1 110 ? -13.081 -3.898 29.329 1.00 77.62 110 SER A CA 1
ATOM 821 C C . SER A 1 110 ? -11.552 -4.037 29.173 1.00 77.62 110 SER A C 1
ATOM 823 O O . SER A 1 110 ? -11.048 -4.046 28.049 1.00 77.62 110 SER A O 1
ATOM 825 N N . PRO A 1 111 ? -10.772 -4.199 30.263 1.00 77.81 111 PRO A N 1
ATOM 826 C CA . PRO A 1 111 ? -9.306 -4.272 30.184 1.00 77.81 111 PRO A CA 1
ATOM 827 C C . PRO A 1 111 ? -8.759 -5.387 29.276 1.00 77.81 111 PRO A C 1
ATOM 829 O O . PRO A 1 111 ? -7.745 -5.196 28.608 1.00 77.81 111 PRO A O 1
ATOM 832 N N . SER A 1 112 ? -9.427 -6.544 29.219 1.00 77.38 112 SER A N 1
ATOM 833 C CA . SER A 1 112 ? -9.035 -7.651 28.334 1.00 77.38 112 SER A CA 1
ATOM 834 C C . SER A 1 112 ? -9.290 -7.343 26.859 1.00 77.38 112 SER A C 1
ATOM 836 O O . SER A 1 112 ? -8.489 -7.710 26.006 1.00 77.38 112 SER A O 1
ATOM 838 N N . GLU A 1 113 ? -10.382 -6.642 26.553 1.00 75.88 113 GLU A N 1
ATOM 839 C CA . GLU A 1 113 ? -10.711 -6.213 25.189 1.00 75.88 113 GLU A CA 1
ATOM 840 C C . GLU A 1 113 ? -9.818 -5.047 24.746 1.00 75.88 113 GLU A C 1
ATOM 842 O O . GLU A 1 113 ? -9.373 -5.004 23.600 1.00 75.88 113 GLU A O 1
ATOM 847 N N . ALA A 1 114 ? -9.480 -4.146 25.673 1.00 76.62 114 ALA A N 1
ATOM 848 C CA . ALA A 1 114 ? -8.546 -3.053 25.433 1.00 76.62 114 ALA A CA 1
ATOM 849 C C . ALA A 1 114 ? -7.148 -3.564 25.041 1.00 76.62 114 ALA A C 1
ATOM 851 O O . ALA A 1 114 ? -6.552 -3.005 24.124 1.00 76.62 114 ALA A O 1
ATOM 852 N N . SER A 1 115 ? -6.668 -4.654 25.658 1.00 80.62 115 SER A N 1
ATOM 853 C CA . SER A 1 115 ? -5.394 -5.293 25.291 1.00 80.62 115 SER A CA 1
ATOM 854 C C . SER A 1 115 ? -5.393 -5.807 23.847 1.00 80.62 115 SER A C 1
ATOM 856 O O . SER A 1 115 ? -4.421 -5.605 23.125 1.00 80.62 115 SER A O 1
ATOM 858 N N . GLY A 1 116 ? -6.488 -6.431 23.395 1.00 80.69 116 GLY A N 1
ATOM 859 C CA . GLY A 1 116 ? -6.609 -6.897 22.008 1.00 80.69 116 GLY A CA 1
ATOM 860 C C . GLY A 1 116 ? -6.627 -5.746 20.997 1.00 80.69 116 GLY A C 1
ATOM 861 O O . GLY A 1 116 ? -6.027 -5.840 19.927 1.00 80.69 116 GLY A O 1
ATOM 862 N N . VAL A 1 117 ? -7.255 -4.619 21.346 1.00 83.38 117 VAL A N 1
ATOM 863 C CA . VAL A 1 117 ? -7.229 -3.403 20.515 1.00 83.38 117 VAL A CA 1
ATOM 864 C C . VAL A 1 117 ? -5.823 -2.806 20.426 1.00 83.38 117 VAL A C 1
ATOM 866 O O . VAL A 1 117 ? -5.421 -2.365 19.348 1.00 83.38 117 VAL A O 1
ATOM 869 N N . ASP A 1 118 ? -5.051 -2.831 21.514 1.00 84.50 118 ASP A N 1
ATOM 870 C CA . ASP A 1 118 ? -3.661 -2.369 21.498 1.00 84.50 118 ASP A CA 1
ATOM 871 C C . ASP A 1 118 ? -2.759 -3.235 20.609 1.00 84.50 118 ASP A C 1
ATOM 873 O O . ASP A 1 118 ? -1.916 -2.692 19.893 1.00 84.50 118 ASP A O 1
ATOM 877 N N . GLU A 1 119 ? -2.966 -4.554 20.573 1.00 86.19 119 GLU A N 1
ATOM 878 C CA . GLU A 1 119 ? -2.246 -5.455 19.660 1.00 86.19 119 GLU A CA 1
ATOM 879 C C . GLU A 1 119 ? -2.577 -5.180 18.186 1.00 86.19 119 GLU A C 1
ATOM 881 O O . GLU A 1 119 ? -1.676 -5.108 17.339 1.00 86.19 119 GLU A O 1
ATOM 886 N N . ILE A 1 120 ? -3.861 -4.973 17.869 1.00 87.94 120 ILE A N 1
ATOM 887 C CA . ILE A 1 120 ? -4.300 -4.595 16.517 1.00 87.94 120 ILE A CA 1
ATOM 888 C C . ILE A 1 120 ? -3.679 -3.253 16.130 1.00 87.94 120 ILE A C 1
ATOM 890 O O . ILE A 1 120 ? -3.156 -3.100 15.025 1.00 87.94 120 ILE A O 1
ATOM 894 N N . ARG A 1 121 ? -3.679 -2.286 17.050 1.00 89.75 121 ARG A N 1
ATOM 895 C CA . ARG A 1 121 ? -3.089 -0.970 16.819 1.00 89.75 121 ARG A CA 1
ATOM 896 C C . ARG A 1 121 ? -1.589 -1.050 16.566 1.00 89.75 121 ARG A C 1
ATOM 898 O O . ARG A 1 121 ? -1.127 -0.491 15.575 1.00 89.75 121 ARG A O 1
ATOM 905 N N . ALA A 1 122 ? -0.848 -1.763 17.410 1.00 89.56 122 ALA A N 1
ATOM 906 C CA . ALA A 1 122 ? 0.587 -1.964 17.232 1.00 89.56 122 ALA A CA 1
ATOM 907 C C . ALA A 1 122 ? 0.892 -2.624 15.876 1.00 89.56 122 ALA A C 1
ATOM 909 O O . ALA A 1 122 ? 1.789 -2.189 15.155 1.00 89.56 122 ALA A O 1
ATOM 910 N N . SER A 1 123 ? 0.091 -3.619 15.482 1.00 91.50 123 SER A N 1
ATOM 911 C CA . SER A 1 123 ? 0.210 -4.263 14.169 1.00 91.50 123 SER A CA 1
ATOM 912 C C . SER A 1 123 ? -0.048 -3.281 13.023 1.00 91.50 123 SER A C 1
ATOM 914 O O . SER A 1 123 ? 0.690 -3.269 12.039 1.00 91.50 123 SER A O 1
ATOM 916 N N . GLY A 1 124 ? -1.058 -2.418 13.142 1.00 92.00 124 GLY A N 1
ATOM 917 C CA . GLY A 1 124 ? -1.335 -1.394 12.134 1.00 92.00 124 GLY A CA 1
ATOM 918 C C . GLY A 1 124 ? -0.228 -0.345 12.025 1.00 92.00 124 GLY A C 1
ATOM 919 O O . GLY A 1 124 ? 0.160 0.012 10.917 1.00 92.00 124 GLY A O 1
ATOM 920 N N . GLU A 1 125 ? 0.351 0.089 13.145 1.00 92.88 125 GLU A N 1
ATOM 921 C CA . GLU A 1 125 ? 1.488 1.025 13.163 1.00 92.88 125 GLU A CA 1
ATOM 922 C C . GLU A 1 125 ? 2.723 0.437 12.433 1.00 92.88 125 GLU A C 1
ATOM 924 O O . GLU A 1 125 ? 3.443 1.154 11.724 1.00 92.88 125 GLU A O 1
ATOM 929 N N . VAL A 1 126 ? 2.933 -0.887 12.513 1.00 95.00 126 VAL A N 1
ATOM 930 C CA . VAL A 1 126 ? 3.948 -1.598 11.711 1.00 95.00 126 VAL A CA 1
ATOM 931 C C . VAL A 1 126 ? 3.617 -1.538 10.218 1.00 95.00 126 VAL A C 1
ATOM 933 O O . VAL A 1 126 ? 4.488 -1.194 9.418 1.00 95.00 126 VAL A O 1
ATOM 936 N N . TYR A 1 127 ? 2.371 -1.820 9.828 1.00 94.62 127 TYR A N 1
ATOM 937 C CA . TYR A 1 127 ? 1.941 -1.735 8.426 1.00 94.62 127 TYR A CA 1
ATOM 938 C C . TYR A 1 127 ? 2.120 -0.322 7.853 1.00 94.62 127 TYR A C 1
ATOM 940 O O . TYR A 1 127 ? 2.659 -0.187 6.756 1.00 94.62 127 TYR A O 1
ATOM 948 N N . VAL A 1 128 ? 1.758 0.728 8.599 1.00 95.00 128 VAL A N 1
ATOM 949 C CA . VAL A 1 128 ? 1.979 2.135 8.206 1.00 95.00 128 VAL A CA 1
ATOM 950 C C . VAL A 1 128 ? 3.461 2.399 7.935 1.00 95.00 128 VAL A C 1
ATOM 952 O O . VAL A 1 128 ? 3.824 2.987 6.913 1.00 95.00 128 VAL A O 1
ATOM 955 N N . THR A 1 129 ? 4.334 1.931 8.827 1.00 95.44 129 THR A N 1
ATOM 956 C CA . THR A 1 129 ? 5.786 2.099 8.684 1.00 95.44 129 THR A CA 1
ATOM 957 C C . THR A 1 129 ? 6.316 1.377 7.445 1.00 95.44 129 THR A C 1
ATOM 959 O O . THR A 1 129 ? 7.105 1.946 6.685 1.00 95.44 129 THR A O 1
ATOM 962 N N . LEU A 1 130 ? 5.858 0.146 7.203 1.00 95.62 130 LEU A N 1
ATOM 963 C CA . LEU A 1 130 ? 6.239 -0.633 6.025 1.00 95.62 130 LEU A CA 1
ATOM 964 C C . LEU A 1 130 ? 5.753 0.027 4.730 1.00 95.62 130 LEU A C 1
ATOM 966 O O . LEU A 1 130 ? 6.539 0.157 3.794 1.00 95.62 130 LEU A O 1
ATOM 970 N N . LEU A 1 131 ? 4.507 0.508 4.686 1.00 95.62 131 LEU A N 1
ATOM 971 C CA . LEU A 1 131 ? 3.937 1.185 3.516 1.00 95.62 131 LEU A CA 1
ATOM 972 C C . LEU A 1 131 ? 4.774 2.413 3.142 1.00 95.62 131 LEU A C 1
ATOM 974 O O . LEU A 1 131 ? 5.200 2.548 1.994 1.00 95.62 131 LEU A O 1
ATOM 978 N N . LYS A 1 132 ? 5.109 3.256 4.127 1.00 94.00 132 LYS A N 1
ATOM 979 C CA . LYS A 1 132 ? 5.984 4.427 3.937 1.00 94.00 132 LYS A CA 1
ATOM 980 C C . LYS A 1 132 ? 7.361 4.042 3.417 1.00 94.00 132 LYS A C 1
ATOM 982 O O . LYS A 1 132 ? 7.859 4.649 2.468 1.00 94.00 132 LYS A O 1
ATOM 987 N N . THR A 1 133 ? 7.970 3.038 4.043 1.00 94.94 133 THR A N 1
ATOM 988 C CA . THR A 1 133 ? 9.337 2.608 3.732 1.00 94.94 133 THR A CA 1
ATOM 989 C C . THR A 1 133 ? 9.418 2.056 2.313 1.00 94.94 133 THR A C 1
ATOM 991 O O . THR A 1 133 ? 10.218 2.538 1.514 1.00 94.94 133 THR A O 1
ATOM 994 N N . VAL A 1 134 ? 8.533 1.123 1.952 1.00 94.00 134 VAL A N 1
ATOM 995 C CA . VAL A 1 134 ? 8.526 0.514 0.615 1.00 94.00 134 VAL A CA 1
ATOM 996 C C . VAL A 1 134 ? 8.151 1.544 -0.455 1.00 94.00 134 VAL A C 1
ATOM 998 O O . VAL A 1 134 ? 8.749 1.541 -1.532 1.00 94.00 134 VAL A O 1
ATOM 1001 N N . ALA A 1 135 ? 7.225 2.471 -0.178 1.00 91.62 135 ALA A N 1
ATOM 1002 C CA . ALA A 1 135 ? 6.909 3.566 -1.101 1.00 91.62 135 ALA A CA 1
ATOM 1003 C C . ALA A 1 135 ? 8.138 4.447 -1.372 1.00 91.62 135 ALA A C 1
ATOM 1005 O O . ALA A 1 135 ? 8.455 4.754 -2.527 1.00 91.62 135 ALA A O 1
ATOM 1006 N N . LEU A 1 136 ? 8.855 4.836 -0.315 1.00 91.56 136 LEU A N 1
ATOM 1007 C CA . LEU A 1 136 ? 10.060 5.650 -0.431 1.00 91.56 136 LEU A CA 1
ATOM 1008 C C . LEU A 1 136 ? 11.158 4.915 -1.206 1.00 91.56 136 LEU A C 1
ATOM 1010 O O . LEU A 1 136 ? 11.718 5.485 -2.144 1.00 91.56 136 LEU A O 1
ATOM 1014 N N . GLU A 1 137 ? 11.434 3.655 -0.868 1.00 91.69 137 GLU A N 1
ATOM 1015 C CA . GLU A 1 137 ? 12.436 2.844 -1.566 1.00 91.69 137 GLU A CA 1
ATOM 1016 C C . GLU A 1 137 ? 12.082 2.634 -3.038 1.00 91.69 137 GLU A C 1
ATOM 1018 O O . GLU A 1 137 ? 12.947 2.781 -3.903 1.00 91.69 137 GLU A O 1
ATOM 1023 N N . THR A 1 138 ? 10.807 2.382 -3.350 1.00 89.56 138 THR A N 1
ATOM 1024 C CA . THR A 1 138 ? 10.332 2.231 -4.736 1.00 89.56 138 THR A CA 1
ATOM 1025 C C . THR A 1 138 ? 10.583 3.506 -5.530 1.00 89.56 138 THR A C 1
ATOM 1027 O O . THR A 1 138 ? 11.126 3.461 -6.637 1.00 89.56 138 THR A O 1
ATOM 1030 N N . ARG A 1 139 ? 10.256 4.665 -4.947 1.00 88.12 139 ARG A N 1
ATOM 1031 C CA . ARG A 1 139 ? 10.487 5.970 -5.572 1.00 88.12 139 ARG A CA 1
ATOM 1032 C C . ARG A 1 139 ? 11.974 6.243 -5.795 1.00 88.12 139 ARG A C 1
ATOM 1034 O O . ARG A 1 139 ? 12.352 6.663 -6.887 1.00 88.12 139 ARG A O 1
ATOM 1041 N N . LEU A 1 140 ? 12.808 6.036 -4.777 1.00 86.94 140 LEU A N 1
ATOM 1042 C CA . LEU A 1 140 ? 14.250 6.283 -4.865 1.00 86.94 140 LEU A CA 1
ATOM 1043 C C . LEU A 1 140 ? 14.913 5.361 -5.889 1.00 86.94 140 LEU A C 1
ATOM 1045 O O . LEU A 1 140 ? 15.703 5.825 -6.709 1.00 86.94 140 LEU A O 1
ATOM 1049 N N . THR A 1 141 ? 14.538 4.085 -5.893 1.00 85.44 141 THR A N 1
ATOM 1050 C CA . THR A 1 141 ? 15.059 3.094 -6.838 1.00 85.44 141 THR A CA 1
ATOM 1051 C C . THR A 1 141 ? 14.662 3.436 -8.271 1.00 85.44 141 THR A C 1
ATOM 1053 O O . THR A 1 141 ? 15.513 3.436 -9.158 1.00 85.44 141 THR A O 1
ATOM 1056 N N . ALA A 1 142 ? 13.404 3.823 -8.508 1.00 85.31 142 ALA A N 1
ATOM 1057 C CA . ALA A 1 142 ? 12.956 4.246 -9.834 1.00 85.31 142 ALA A CA 1
ATOM 1058 C C . ALA A 1 142 ? 13.744 5.463 -10.361 1.00 85.31 142 ALA A C 1
ATOM 1060 O O . ALA A 1 142 ? 14.103 5.500 -11.540 1.00 85.31 142 ALA A O 1
ATOM 1061 N N . ILE A 1 143 ? 14.068 6.425 -9.484 1.00 84.12 143 ILE A N 1
ATOM 1062 C CA . ILE A 1 143 ? 14.925 7.575 -9.820 1.00 84.12 143 ILE A CA 1
ATOM 1063 C C . ILE A 1 143 ? 16.348 7.111 -10.154 1.00 84.12 143 ILE A C 1
ATOM 1065 O O . ILE A 1 143 ? 16.896 7.521 -11.174 1.00 84.12 143 ILE A O 1
ATOM 1069 N N . GLN A 1 144 ? 16.939 6.235 -9.335 1.00 83.94 144 GLN A N 1
ATOM 1070 C CA . GLN A 1 144 ? 18.288 5.701 -9.564 1.00 83.94 144 GLN A CA 1
ATOM 1071 C C . GLN A 1 144 ? 18.401 4.936 -10.890 1.00 83.94 144 GLN A C 1
ATOM 1073 O O . GLN A 1 144 ? 19.425 5.028 -11.565 1.00 83.94 144 GLN A O 1
ATOM 1078 N N . GLN A 1 145 ? 17.345 4.223 -11.290 1.00 78.88 145 GLN A N 1
ATOM 1079 C CA . GLN A 1 145 ? 17.278 3.522 -12.575 1.00 78.88 145 GLN A CA 1
ATOM 1080 C C . GLN A 1 145 ? 16.912 4.431 -13.764 1.00 78.88 145 GLN A C 1
ATOM 1082 O O . GLN A 1 145 ? 16.792 3.943 -14.886 1.00 78.88 145 GLN A O 1
ATOM 1087 N N . ASN A 1 146 ? 16.753 5.746 -13.559 1.00 77.44 146 ASN A N 1
ATOM 1088 C CA . ASN A 1 146 ? 16.335 6.711 -14.584 1.00 77.44 146 ASN A CA 1
ATOM 1089 C C . ASN A 1 146 ? 15.027 6.317 -15.300 1.00 77.44 146 ASN A C 1
ATOM 1091 O O . ASN A 1 146 ? 14.863 6.567 -16.500 1.00 77.44 146 ASN A O 1
ATOM 1095 N N . LEU A 1 147 ? 14.087 5.696 -14.580 1.00 77.38 147 LEU A N 1
ATOM 1096 C CA . LEU A 1 147 ? 12.793 5.334 -15.153 1.00 77.38 147 LEU A CA 1
ATOM 1097 C C . LEU A 1 147 ? 12.002 6.614 -15.441 1.00 77.38 147 LEU A C 1
ATOM 1099 O O . LEU A 1 147 ? 11.684 7.394 -14.541 1.00 77.38 147 LEU A O 1
ATOM 1103 N N . SER A 1 148 ? 11.710 6.854 -16.719 1.00 64.44 148 SER A N 1
ATOM 1104 C CA . SER A 1 148 ? 10.988 8.054 -17.141 1.00 64.44 148 SER A CA 1
ATOM 1105 C C . SER A 1 148 ? 9.515 7.943 -16.759 1.00 64.44 148 SER A C 1
ATOM 1107 O O . SER A 1 148 ? 8.826 7.015 -17.163 1.00 64.44 148 SER A O 1
ATOM 1109 N N . VAL A 1 149 ? 8.993 8.923 -16.023 1.00 54.16 149 VAL A N 1
ATOM 1110 C CA . VAL A 1 149 ? 7.551 9.033 -15.754 1.00 54.16 149 VAL A CA 1
ATOM 1111 C C . VAL A 1 149 ? 6.904 9.767 -16.925 1.00 54.16 149 VAL A C 1
ATOM 1113 O O . VAL A 1 149 ? 6.523 10.933 -16.825 1.00 54.16 149 VAL A O 1
ATOM 1116 N N . THR A 1 150 ? 6.837 9.126 -18.089 1.00 47.12 150 THR A N 1
ATOM 1117 C CA . THR A 1 150 ? 6.088 9.694 -19.211 1.00 4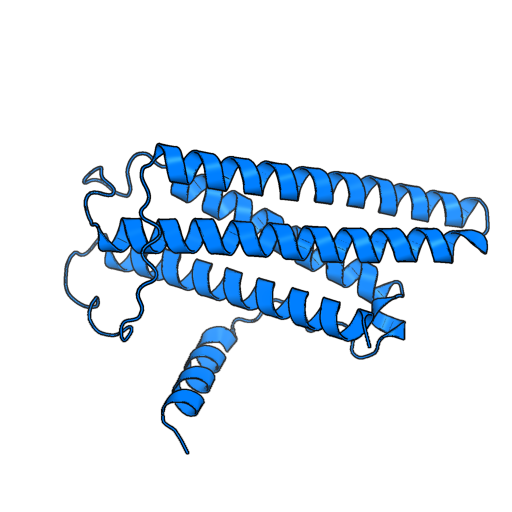7.12 150 THR A CA 1
ATOM 1118 C C . THR A 1 150 ? 4.630 9.293 -19.045 1.00 47.12 150 THR A C 1
ATOM 1120 O O . THR A 1 150 ? 4.274 8.133 -19.225 1.00 47.12 150 THR A O 1
ATOM 1123 N N . VAL A 1 151 ? 3.770 10.254 -18.699 1.00 38.12 151 VAL A N 1
ATOM 1124 C CA . VAL A 1 151 ? 2.317 10.068 -18.777 1.00 38.12 151 VAL A CA 1
ATOM 1125 C C . VAL A 1 151 ? 1.975 9.862 -20.254 1.00 38.12 151 VAL A C 1
ATOM 1127 O O . VAL A 1 151 ? 1.826 10.831 -20.999 1.00 38.12 151 VAL A O 1
ATOM 1130 N N . GLN A 1 152 ? 1.899 8.611 -20.710 1.00 37.84 152 GLN A N 1
ATOM 1131 C CA . GLN A 1 152 ? 1.415 8.298 -22.052 1.00 37.84 152 GLN A CA 1
ATOM 1132 C C . GLN A 1 152 ? -0.082 8.633 -22.122 1.00 37.84 152 GLN A C 1
ATOM 1134 O O . GLN A 1 152 ? -0.945 7.813 -21.827 1.00 37.84 152 GLN A O 1
ATOM 1139 N N . ARG A 1 153 ? -0.403 9.866 -22.528 1.00 32.22 153 ARG A N 1
ATOM 1140 C CA . ARG A 1 153 ? -1.697 10.197 -23.138 1.00 32.22 153 ARG A CA 1
ATOM 1141 C C . ARG A 1 153 ? -1.652 9.730 -24.595 1.00 32.22 153 ARG A C 1
ATOM 1143 O O . ARG A 1 153 ? -1.365 10.518 -25.488 1.00 32.22 153 ARG A O 1
ATOM 1150 N N . GLY A 1 154 ? -1.877 8.442 -24.830 1.00 33.38 154 GLY A N 1
ATOM 1151 C CA . GLY A 1 154 ? -1.965 7.871 -26.174 1.00 33.38 154 GLY A CA 1
ATOM 1152 C C . GLY A 1 154 ? -2.795 6.585 -26.173 1.00 33.38 154 GLY A C 1
ATOM 1153 O O . GLY A 1 154 ? -2.811 5.890 -25.158 1.00 33.38 154 GLY A O 1
ATOM 1154 N N . PRO A 1 155 ? -3.519 6.272 -27.264 1.00 33.19 155 PRO A N 1
ATOM 1155 C CA . PRO A 1 155 ? -4.340 5.070 -27.340 1.00 33.19 155 PRO A CA 1
ATOM 1156 C C . PRO A 1 155 ? -3.465 3.817 -27.199 1.00 33.19 155 PRO A C 1
ATOM 1158 O O . PRO A 1 155 ? -2.465 3.663 -27.899 1.00 33.19 155 PRO A O 1
ATOM 1161 N N . LEU A 1 156 ? -3.881 2.915 -26.306 1.00 40.50 156 LEU A N 1
ATOM 1162 C CA . LEU A 1 156 ? -3.204 1.687 -25.850 1.00 40.50 156 LEU A CA 1
ATOM 1163 C C . LEU A 1 156 ? -2.848 0.654 -26.951 1.00 40.50 156 LEU A C 1
ATOM 1165 O O . LEU A 1 156 ? -2.431 -0.455 -26.634 1.00 40.50 156 LEU A O 1
ATOM 1169 N N . HIS A 1 157 ? -3.039 0.969 -28.234 1.00 34.25 157 HIS A N 1
ATOM 1170 C CA . HIS A 1 157 ? -3.012 0.010 -29.346 1.00 34.25 157 HIS A CA 1
ATOM 1171 C C . HIS A 1 157 ? -1.714 -0.028 -30.171 1.00 34.25 157 HIS A C 1
ATOM 1173 O O . HIS A 1 157 ? -1.568 -0.917 -31.004 1.00 34.25 157 HIS A O 1
ATOM 1179 N N . ALA A 1 158 ? -0.754 0.879 -29.972 1.00 33.16 158 ALA A N 1
ATOM 1180 C CA . ALA A 1 158 ? 0.396 0.984 -30.884 1.00 33.16 158 ALA A CA 1
ATOM 1181 C C . ALA A 1 158 ? 1.642 0.153 -30.501 1.00 33.16 158 ALA A C 1
ATOM 1183 O O . ALA A 1 158 ? 2.659 0.253 -31.178 1.00 33.16 158 ALA A O 1
ATOM 1184 N N . ALA A 1 159 ? 1.582 -0.679 -29.458 1.00 38.31 159 ALA A N 1
ATOM 1185 C CA . ALA A 1 159 ? 2.749 -1.400 -28.933 1.00 38.31 159 ALA A CA 1
ATOM 1186 C C . ALA A 1 159 ? 2.610 -2.929 -28.980 1.00 38.31 159 ALA A C 1
ATOM 1188 O O . ALA A 1 159 ? 3.065 -3.643 -28.084 1.00 38.31 159 ALA A O 1
ATOM 1189 N N . VAL A 1 160 ? 1.918 -3.454 -29.995 1.00 38.31 160 VAL A N 1
ATOM 1190 C CA . VAL A 1 160 ? 1.622 -4.892 -30.054 1.00 38.31 160 VAL A CA 1
ATOM 1191 C C . VAL A 1 160 ? 2.655 -5.691 -30.842 1.00 38.31 160 VAL A C 1
ATOM 1193 O O . VAL A 1 160 ? 2.772 -6.874 -30.556 1.00 38.31 160 VAL A O 1
ATOM 1196 N N . ASP A 1 161 ? 3.498 -5.117 -31.707 1.00 34.59 161 ASP A N 1
ATOM 1197 C CA . ASP A 1 161 ? 4.342 -5.932 -32.597 1.00 34.59 161 ASP A CA 1
ATOM 1198 C C . ASP A 1 161 ? 5.830 -5.568 -32.623 1.00 34.59 161 ASP A C 1
ATOM 1200 O O . ASP A 1 161 ? 6.308 -4.823 -33.470 1.00 34.59 161 ASP A O 1
ATOM 1204 N N . SER A 1 162 ? 6.601 -6.164 -31.710 1.00 35.19 162 SER A N 1
ATOM 1205 C CA . SER A 1 162 ? 7.763 -7.023 -32.024 1.00 35.19 162 SER A CA 1
ATOM 1206 C C . SER A 1 162 ? 8.607 -7.288 -30.765 1.00 35.19 162 SER A C 1
ATOM 1208 O O . SER A 1 162 ? 8.637 -6.477 -29.847 1.00 35.19 162 SER A O 1
ATOM 1210 N N . ILE A 1 163 ? 9.313 -8.430 -30.760 1.00 35.66 163 ILE A N 1
ATOM 1211 C CA . ILE A 1 163 ? 10.260 -8.956 -29.749 1.00 35.66 163 ILE A CA 1
ATOM 1212 C C . ILE A 1 163 ? 9.638 -9.952 -28.741 1.00 35.66 163 ILE A C 1
ATOM 1214 O O . ILE A 1 163 ? 8.900 -9.622 -27.816 1.00 35.66 163 ILE A O 1
ATOM 1218 N N . SER A 1 164 ? 10.009 -11.223 -28.918 1.00 38.03 164 SER A N 1
ATOM 1219 C CA . SER A 1 164 ? 9.491 -12.421 -28.232 1.00 38.03 164 SER A CA 1
ATOM 1220 C C . SER A 1 164 ? 9.907 -12.579 -26.753 1.00 38.03 164 SER A C 1
ATOM 1222 O O . SER A 1 164 ? 9.690 -13.636 -26.177 1.00 38.03 164 SER A O 1
ATOM 1224 N N . GLY A 1 165 ? 10.494 -11.555 -26.126 1.00 43.53 165 GLY A N 1
ATOM 1225 C CA . GLY A 1 165 ? 10.806 -11.535 -24.685 1.00 43.53 165 GLY A CA 1
ATOM 1226 C C . GLY A 1 165 ? 10.306 -10.282 -23.955 1.00 43.53 165 GLY A C 1
ATOM 1227 O O . GLY A 1 165 ? 10.229 -10.262 -22.733 1.00 43.53 165 GLY A O 1
ATOM 1228 N N . THR A 1 166 ? 9.924 -9.233 -24.691 1.00 54.03 166 THR A N 1
ATOM 1229 C CA . THR A 1 166 ? 9.440 -7.955 -24.140 1.00 54.03 166 THR A CA 1
ATOM 1230 C C . THR A 1 166 ? 7.914 -7.882 -24.076 1.00 54.03 166 THR A C 1
ATOM 1232 O O . THR A 1 166 ? 7.388 -7.146 -23.243 1.00 54.03 166 THR A O 1
ATOM 1235 N N . LYS A 1 167 ? 7.187 -8.657 -24.904 1.00 59.34 167 LYS A N 1
ATOM 1236 C CA . LYS A 1 167 ? 5.711 -8.70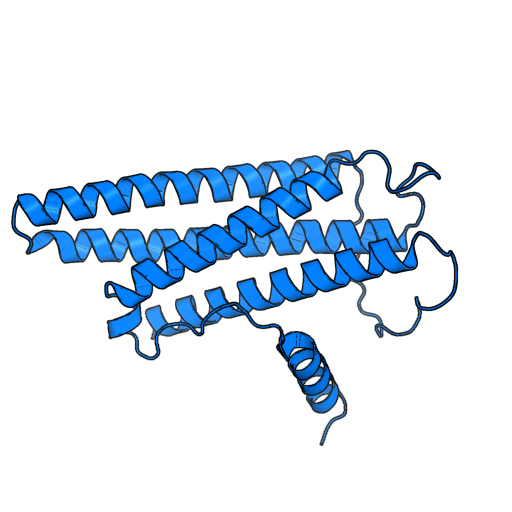6 -24.874 1.00 59.34 167 LYS A CA 1
ATOM 1237 C C . LYS A 1 167 ? 5.179 -9.226 -23.535 1.00 59.34 167 LYS A C 1
ATOM 1239 O O . LYS A 1 167 ? 4.249 -8.632 -22.993 1.00 59.34 167 LYS A O 1
ATOM 1244 N N . GLU A 1 168 ? 5.786 -10.282 -22.991 1.00 65.69 168 GLU A N 1
ATOM 1245 C CA . GLU A 1 168 ? 5.385 -10.873 -21.707 1.00 65.69 168 GLU A CA 1
ATOM 1246 C C . GLU A 1 168 ? 5.671 -9.922 -20.543 1.00 65.69 168 GLU A C 1
ATOM 1248 O O . GLU A 1 168 ? 4.763 -9.601 -19.783 1.00 65.69 168 GLU A O 1
ATOM 1253 N N . VAL A 1 169 ? 6.885 -9.365 -20.469 1.00 67.88 169 VAL A N 1
ATOM 1254 C CA . VAL A 1 169 ? 7.259 -8.373 -19.446 1.00 67.88 169 VAL A CA 1
ATOM 1255 C C . VAL A 1 169 ? 6.345 -7.146 -19.499 1.00 67.88 169 VAL A C 1
ATOM 1257 O O . VAL A 1 169 ? 5.819 -6.724 -18.470 1.00 67.88 169 VAL A O 1
ATOM 1260 N N . GLY A 1 170 ? 6.086 -6.608 -20.694 1.00 68.88 170 GLY A N 1
ATOM 1261 C CA . GLY A 1 170 ? 5.142 -5.505 -20.874 1.00 68.88 170 GLY A CA 1
ATOM 1262 C C . GLY A 1 170 ? 3.714 -5.879 -20.464 1.00 68.88 170 GLY A C 1
ATOM 1263 O O . GLY A 1 170 ? 3.018 -5.070 -19.854 1.00 68.88 170 GLY A O 1
ATOM 1264 N N . SER A 1 171 ? 3.268 -7.109 -20.742 1.00 72.12 171 SER A N 1
ATOM 1265 C CA . SER A 1 171 ? 1.949 -7.589 -20.307 1.00 72.12 171 SER A CA 1
ATOM 1266 C C . SER A 1 171 ? 1.843 -7.713 -18.785 1.00 72.12 171 SER A C 1
ATOM 1268 O O . SER A 1 171 ? 0.849 -7.260 -18.220 1.00 72.12 171 SER A O 1
ATOM 1270 N N . SER A 1 172 ? 2.894 -8.196 -18.117 1.00 76.56 172 SER A N 1
ATOM 1271 C CA . SER A 1 172 ? 2.967 -8.284 -16.657 1.00 76.56 172 SER A CA 1
ATOM 1272 C C . SER A 1 172 ? 2.976 -6.902 -16.006 1.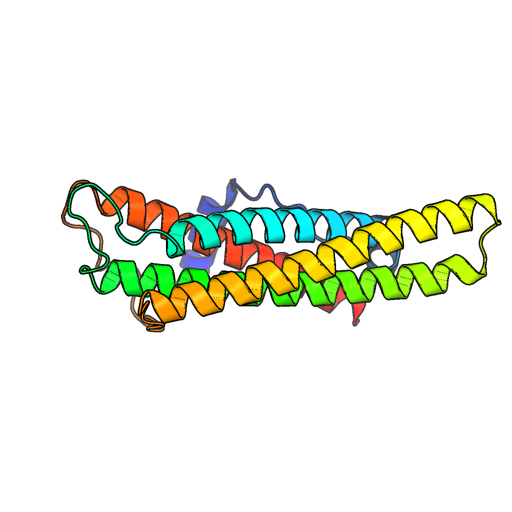00 76.56 172 SER A C 1
ATOM 1274 O O . SER A 1 172 ? 2.235 -6.673 -15.055 1.00 76.56 172 SER A O 1
ATOM 1276 N N . ILE A 1 173 ? 3.740 -5.942 -16.544 1.00 79.06 173 ILE A N 1
ATOM 1277 C CA . ILE A 1 173 ? 3.743 -4.550 -16.056 1.00 79.06 173 ILE A CA 1
ATOM 1278 C C . ILE A 1 173 ? 2.352 -3.921 -16.207 1.00 79.06 173 ILE A C 1
ATOM 1280 O O . ILE A 1 173 ? 1.869 -3.262 -15.283 1.00 79.06 173 ILE A O 1
ATOM 1284 N N . ARG A 1 174 ? 1.668 -4.151 -17.336 1.00 79.00 174 ARG A N 1
ATOM 1285 C CA . ARG A 1 174 ? 0.287 -3.681 -17.537 1.00 79.00 174 ARG A CA 1
ATOM 1286 C C . ARG A 1 174 ? -0.695 -4.330 -16.562 1.00 79.00 174 ARG A C 1
ATOM 1288 O O . ARG A 1 174 ? -1.538 -3.626 -16.014 1.00 79.00 174 ARG A O 1
ATOM 1295 N N . GLN A 1 175 ? -0.568 -5.630 -16.304 1.00 82.81 175 GLN A N 1
ATOM 1296 C CA . GLN A 1 175 ? -1.408 -6.332 -15.333 1.00 82.81 175 GLN A CA 1
ATOM 1297 C C . GLN A 1 175 ? -1.197 -5.798 -13.911 1.00 82.81 175 GLN A C 1
ATOM 1299 O O . GLN A 1 175 ? -2.172 -5.499 -13.226 1.00 82.81 175 GLN A O 1
ATOM 1304 N N . LEU A 1 176 ? 0.056 -5.607 -13.489 1.00 83.69 176 LEU A N 1
ATOM 1305 C CA . LEU A 1 176 ? 0.382 -5.003 -12.192 1.00 83.69 176 LEU A CA 1
ATOM 1306 C C . LEU A 1 176 ? -0.128 -3.560 -12.097 1.00 83.69 176 LEU A C 1
ATOM 1308 O O . LEU A 1 176 ? -0.612 -3.145 -11.050 1.00 83.69 176 LEU A O 1
ATOM 1312 N N . THR A 1 177 ? -0.087 -2.808 -13.199 1.00 82.38 177 THR A N 1
ATOM 1313 C CA . THR A 1 177 ? -0.654 -1.451 -13.253 1.00 82.38 177 THR A CA 1
ATOM 1314 C C . THR A 1 177 ? -2.170 -1.483 -13.064 1.00 82.38 177 THR A C 1
ATOM 1316 O O . THR A 1 177 ? -2.703 -0.680 -12.304 1.00 82.38 177 THR A O 1
ATOM 1319 N N . ALA A 1 178 ? -2.869 -2.426 -13.702 1.00 83.94 178 ALA A N 1
ATOM 1320 C CA . ALA A 1 178 ? -4.307 -2.600 -13.511 1.00 83.94 178 ALA A CA 1
ATOM 1321 C C . ALA A 1 178 ? -4.646 -2.993 -12.064 1.00 83.94 178 ALA A C 1
ATOM 1323 O O . ALA A 1 178 ? -5.583 -2.444 -11.494 1.00 83.94 178 ALA A O 1
ATOM 1324 N N . GLN A 1 179 ? -3.851 -3.874 -11.446 1.00 86.25 179 GLN A N 1
ATOM 1325 C CA . GLN A 1 179 ? -3.999 -4.232 -10.031 1.00 86.25 179 GLN A CA 1
ATOM 1326 C C . GLN A 1 179 ? -3.755 -3.036 -9.101 1.00 86.25 179 GLN A C 1
ATOM 1328 O O . GLN A 1 179 ? -4.505 -2.854 -8.146 1.00 86.25 179 GLN A O 1
ATOM 1333 N N . ALA A 1 180 ? -2.755 -2.197 -9.396 1.00 84.88 180 ALA A N 1
ATOM 1334 C CA . ALA A 1 180 ? -2.506 -0.960 -8.658 1.00 84.88 180 ALA A CA 1
ATOM 1335 C C . ALA A 1 180 ? -3.708 -0.012 -8.742 1.00 84.88 180 ALA A C 1
ATOM 1337 O O . ALA A 1 180 ? -4.182 0.465 -7.718 1.00 84.88 180 ALA A O 1
ATOM 1338 N N . MET A 1 181 ? -4.243 0.205 -9.947 1.00 86.19 181 MET A N 1
ATOM 1339 C CA . MET A 1 181 ? -5.419 1.056 -10.159 1.00 86.19 181 MET A CA 1
ATOM 1340 C C . MET A 1 181 ? -6.672 0.505 -9.476 1.00 86.19 181 MET A C 1
ATOM 1342 O O . MET A 1 181 ? -7.459 1.268 -8.924 1.00 86.19 181 MET A O 1
ATOM 1346 N N . GLU A 1 182 ? -6.876 -0.813 -9.512 1.00 87.19 182 GLU A N 1
ATOM 1347 C CA . GLU A 1 182 ? -7.994 -1.439 -8.812 1.00 87.19 182 GLU A CA 1
ATOM 1348 C C . GLU A 1 182 ? -7.869 -1.223 -7.303 1.00 87.19 182 GLU A C 1
ATOM 1350 O O . GLU A 1 182 ? -8.832 -0.809 -6.665 1.00 87.19 182 GLU A O 1
ATOM 1355 N N . LEU A 1 183 ? -6.684 -1.447 -6.734 1.00 89.00 183 LEU A N 1
ATOM 1356 C CA . LEU A 1 183 ? -6.453 -1.272 -5.305 1.00 89.00 183 LEU A CA 1
ATOM 1357 C C . LEU A 1 183 ? -6.577 0.198 -4.868 1.00 89.00 183 LEU A C 1
ATOM 1359 O O . LEU A 1 183 ? -7.190 0.468 -3.838 1.00 89.00 183 LEU A O 1
ATOM 1363 N N . GLU A 1 184 ? -6.070 1.136 -5.674 1.00 87.50 184 GLU A N 1
ATOM 1364 C CA . GLU A 1 184 ? -6.257 2.585 -5.496 1.00 87.50 184 GLU A CA 1
ATOM 1365 C C . GLU A 1 184 ? -7.755 2.920 -5.437 1.00 87.50 184 GLU A C 1
ATOM 1367 O O . GLU A 1 184 ? -8.226 3.461 -4.439 1.00 87.50 184 GLU A O 1
ATOM 1372 N N . LEU A 1 185 ? -8.535 2.468 -6.426 1.00 89.06 185 LEU A N 1
ATOM 1373 C CA . LEU A 1 185 ? -9.986 2.673 -6.467 1.00 89.06 185 LEU A CA 1
ATOM 1374 C C . LEU A 1 185 ? -10.697 2.072 -5.242 1.00 89.06 185 LEU A C 1
ATOM 1376 O O . LEU A 1 185 ? -11.608 2.682 -4.687 1.00 89.06 185 LEU A O 1
ATOM 1380 N N . ARG A 1 186 ? -10.304 0.871 -4.804 1.00 89.94 186 ARG A N 1
ATOM 1381 C CA . ARG A 1 186 ? -10.883 0.198 -3.626 1.00 89.94 186 ARG A CA 1
ATOM 1382 C C . ARG A 1 186 ? -10.664 0.987 -2.338 1.00 89.94 186 ARG A C 1
ATOM 1384 O O . ARG A 1 186 ? -11.557 1.012 -1.487 1.00 89.94 186 ARG A O 1
ATOM 1391 N N . LEU A 1 187 ? -9.492 1.597 -2.197 1.00 89.81 187 LEU A N 1
ATOM 1392 C CA . LEU A 1 187 ? -9.131 2.435 -1.058 1.00 89.81 187 LEU A CA 1
ATOM 1393 C C . LEU A 1 187 ? -9.848 3.787 -1.126 1.00 89.81 187 LEU A C 1
ATOM 1395 O O . LEU A 1 187 ? -10.473 4.181 -0.148 1.00 89.81 187 LEU A O 1
ATOM 1399 N N . GLU A 1 188 ? -9.884 4.433 -2.292 1.00 89.75 188 GLU A N 1
ATOM 1400 C CA . GLU A 1 188 ? -10.634 5.681 -2.502 1.00 89.75 188 GLU A CA 1
ATOM 1401 C C . GLU A 1 188 ? -12.132 5.512 -2.211 1.00 89.75 188 GLU A C 1
ATOM 1403 O O . GLU A 1 188 ? -12.744 6.350 -1.551 1.00 89.75 188 GLU A O 1
ATOM 1408 N N . MET A 1 189 ? -12.735 4.401 -2.648 1.00 89.50 189 MET A N 1
ATOM 1409 C CA . MET A 1 189 ? -14.134 4.090 -2.342 1.00 89.50 189 MET A CA 1
ATOM 1410 C C . MET A 1 189 ? -14.380 3.923 -0.837 1.00 89.50 189 MET A C 1
ATOM 1412 O O . MET A 1 189 ? -15.449 4.287 -0.350 1.00 89.50 189 MET A O 1
ATOM 1416 N N . TYR A 1 190 ? -13.424 3.351 -0.103 1.00 90.56 190 TYR A N 1
ATOM 1417 C CA . TYR A 1 190 ? -13.506 3.241 1.352 1.00 90.56 190 TYR A CA 1
ATOM 1418 C C . TYR A 1 190 ? -13.365 4.613 2.028 1.00 90.56 190 TYR A C 1
ATOM 1420 O O . TYR A 1 190 ? -14.183 4.956 2.883 1.00 90.56 190 TYR A O 1
ATOM 1428 N N . GLU A 1 191 ? -12.387 5.421 1.607 1.00 88.31 191 GLU A N 1
ATOM 1429 C CA . GLU A 1 191 ? -12.173 6.784 2.115 1.00 88.31 191 GLU A CA 1
ATOM 1430 C C . GLU A 1 191 ? -13.390 7.688 1.862 1.00 88.31 191 GLU A C 1
ATOM 1432 O O . GLU A 1 191 ? -13.789 8.451 2.743 1.00 88.31 191 GLU A O 1
ATOM 1437 N N . ALA A 1 192 ? -14.034 7.569 0.698 1.00 87.44 192 ALA A N 1
ATOM 1438 C CA . ALA A 1 192 ? -15.267 8.293 0.405 1.00 87.44 192 ALA A CA 1
ATOM 1439 C C . ALA A 1 192 ? -16.377 7.926 1.404 1.00 87.44 192 ALA A C 1
ATOM 1441 O O . ALA A 1 192 ? -16.961 8.807 2.025 1.00 87.44 192 ALA A O 1
ATOM 1442 N N . ARG A 1 193 ? -16.595 6.627 1.644 1.00 87.94 193 ARG A N 1
ATOM 1443 C CA . ARG A 1 193 ? -17.647 6.133 2.553 1.00 87.94 193 ARG A CA 1
ATOM 1444 C C . ARG A 1 193 ? -17.428 6.506 4.011 1.00 87.94 193 ARG A C 1
ATOM 1446 O O . ARG A 1 193 ? -18.393 6.644 4.754 1.00 87.94 193 ARG A O 1
ATOM 1453 N N . ILE A 1 194 ? -16.178 6.627 4.455 1.00 84.75 194 ILE A N 1
ATOM 1454 C CA . ILE A 1 194 ? -15.904 7.015 5.844 1.00 84.75 194 ILE A CA 1
ATOM 1455 C C . ILE A 1 194 ? -16.105 8.519 6.080 1.00 84.75 194 ILE A C 1
ATOM 1457 O O . ILE A 1 194 ? -16.351 8.919 7.224 1.00 84.75 194 ILE A O 1
ATOM 1461 N N . SER A 1 195 ? -16.032 9.311 5.005 1.00 79.50 195 SER A N 1
ATOM 1462 C CA . SER A 1 195 ? -16.116 10.777 5.003 1.00 79.50 195 SER A CA 1
ATOM 1463 C C . SER A 1 195 ? -17.526 11.336 4.762 1.00 79.50 195 SER A C 1
ATOM 1465 O O . SER A 1 195 ? -17.714 12.537 4.949 1.00 79.50 195 SER A O 1
ATOM 1467 N N . GLU A 1 196 ? -18.479 10.501 4.328 1.00 67.81 196 GLU A N 1
ATOM 1468 C CA . GLU A 1 196 ? -19.913 10.837 4.174 1.00 67.81 196 GLU A CA 1
ATOM 1469 C C . GLU A 1 196 ? -20.599 11.199 5.501 1.00 67.81 196 GLU A C 1
ATOM 1471 O O . GLU A 1 196 ? -21.569 11.987 5.475 1.00 67.81 196 GLU A O 1
#

Radius of gyration: 19.35 Å; Cα contacts (8 Å, |Δi|>4): 190; chains: 1; bounding box: 44×23×63 Å

Secondary structure (DSSP, 8-state):
--HHHHHHHHHHHHGGG--SPPPPSSHHHHHSHHHHHHHHHHHHHHHHHHHHHHHHHT-S-SSTT--TTSHHHHHHHHHHHHHHHHHHHHHHHHHHHHHHHHHHHHTT--HHHHHHHHHHHHHHHHHHHHHHHHHHHHHHHHHHTT-------S-TTS--SS-TTHHHHHHHHHHHHHHHHHHHHHHHHHHHHHH-

pLDDT: mean 75.67, std 19.28, range [32.22, 95.62]

Sequence (196 aa):
MDRSTSELLELRHTARTSLLPMPPSTQEECRGAAGIAYVFLMSSHALTLMTGVLAIVSLKELGPAGTWRNSELSGQAGTLAKRTVDVGQAAERSLDHALSNLRHQQIALSPSEASGVDEIRASGEVYVTLLKTVALETRLTAIQQNLSVTVQRGPLHAAVDSISGTKEVGSSIRQLTAQAMELELRLEMYEARISE

Mean predicted aligned error: 10.81 Å